Protein AF-A0A7R9EKD0-F1 (afdb_monomer_lite)

Structure (mmCIF, N/CA/C/O backbone):
data_AF-A0A7R9EKD0-F1
#
_entry.id   AF-A0A7R9EKD0-F1
#
loop_
_atom_site.group_PDB
_atom_site.id
_atom_site.type_symbol
_atom_site.label_atom_id
_atom_site.label_alt_id
_atom_site.label_comp_id
_atom_site.label_asym_id
_atom_site.label_entity_id
_atom_site.label_seq_id
_atom_site.pdbx_PDB_ins_code
_atom_site.Cartn_x
_atom_site.Cartn_y
_atom_site.Cartn_z
_atom_site.occupancy
_atom_site.B_iso_or_equiv
_atom_site.auth_seq_id
_atom_site.auth_comp_id
_atom_site.auth_asym_id
_atom_site.auth_atom_id
_atom_site.pdbx_PDB_model_num
ATOM 1 N N . MET A 1 1 ? 18.567 58.800 -63.174 1.00 46.09 1 MET A N 1
ATOM 2 C CA . MET A 1 1 ? 18.636 57.489 -62.494 1.00 46.09 1 MET A CA 1
ATOM 3 C C . MET A 1 1 ? 18.920 56.399 -63.525 1.00 46.09 1 MET A C 1
ATOM 5 O O . MET A 1 1 ? 17.982 55.745 -63.949 1.00 46.09 1 MET A O 1
ATOM 9 N N . ALA A 1 2 ? 20.169 56.257 -63.991 1.00 53.84 2 ALA A N 1
ATOM 10 C CA . ALA A 1 2 ? 20.551 55.187 -64.931 1.00 53.84 2 ALA A CA 1
ATOM 11 C C . ALA A 1 2 ? 22.084 55.104 -65.143 1.00 53.84 2 ALA A C 1
ATOM 13 O O . ALA A 1 2 ? 22.530 55.269 -66.269 1.00 53.84 2 ALA A O 1
ATOM 14 N N . GLN A 1 3 ? 22.913 54.935 -64.102 1.00 49.31 3 GLN A N 1
ATOM 15 C CA . GLN A 1 3 ? 24.382 54.800 -64.268 1.00 49.31 3 GLN A CA 1
ATOM 16 C C . GLN A 1 3 ? 25.071 54.085 -63.070 1.00 49.31 3 GLN A C 1
ATOM 18 O O . GLN A 1 3 ? 26.047 54.596 -62.536 1.00 49.31 3 GLN A O 1
ATOM 23 N N . VAL A 1 4 ? 24.573 52.932 -62.593 1.00 50.50 4 VAL A N 1
ATOM 24 C CA . VAL A 1 4 ? 25.289 52.127 -61.558 1.00 50.50 4 VAL A CA 1
ATOM 25 C C . VAL A 1 4 ? 25.420 50.629 -61.914 1.00 50.50 4 VAL A C 1
ATOM 27 O O . VAL A 1 4 ? 26.101 49.900 -61.210 1.00 50.50 4 VAL A O 1
ATOM 30 N N . ASN A 1 5 ? 24.898 50.155 -63.055 1.00 55.78 5 ASN A N 1
ATOM 31 C CA . ASN A 1 5 ? 24.913 48.713 -63.387 1.00 55.78 5 ASN A CA 1
ATOM 32 C C . ASN A 1 5 ? 26.138 48.217 -64.190 1.00 55.78 5 ASN A C 1
ATOM 34 O O . ASN A 1 5 ? 26.216 47.042 -64.517 1.00 55.78 5 ASN A O 1
ATOM 38 N N . SER A 1 6 ? 27.102 49.080 -64.534 1.00 59.22 6 SER A N 1
ATOM 39 C CA . SER A 1 6 ? 28.196 48.721 -65.464 1.00 59.22 6 SER A CA 1
ATOM 40 C C . SER A 1 6 ? 29.350 47.929 -64.826 1.00 59.22 6 SER A C 1
ATOM 42 O O . SER A 1 6 ? 30.185 47.393 -65.553 1.00 59.22 6 SER A O 1
ATOM 44 N N . GLY A 1 7 ? 29.452 47.892 -63.494 1.00 58.41 7 GLY A N 1
ATOM 45 C CA . GLY A 1 7 ? 30.549 47.214 -62.793 1.00 58.41 7 GLY A CA 1
ATOM 46 C C . GLY A 1 7 ? 30.282 45.730 -62.543 1.00 58.41 7 GLY A C 1
ATOM 47 O O . GLY A 1 7 ? 31.168 44.910 -62.751 1.00 58.41 7 GLY A O 1
ATOM 48 N N . GLU A 1 8 ? 29.063 45.373 -62.140 1.00 59.06 8 GLU A N 1
ATOM 49 C CA . GLU A 1 8 ? 28.724 44.010 -61.700 1.00 59.06 8 GLU A CA 1
ATOM 50 C C . GLU A 1 8 ? 28.629 43.013 -62.869 1.00 59.06 8 GLU A C 1
ATOM 52 O O . GLU A 1 8 ? 29.020 41.855 -62.727 1.00 59.06 8 GLU A O 1
ATOM 57 N N . GLU A 1 9 ? 28.235 43.472 -64.060 1.00 58.66 9 GLU A N 1
ATOM 58 C CA . GLU A 1 9 ? 28.164 42.637 -65.271 1.00 58.66 9 GLU A CA 1
ATOM 59 C C . GLU A 1 9 ? 29.560 42.240 -65.802 1.00 58.66 9 GLU A C 1
ATOM 61 O O . GLU A 1 9 ? 29.723 41.170 -66.385 1.00 58.66 9 GLU A O 1
ATOM 66 N N . SER A 1 10 ? 30.593 43.053 -65.543 1.00 59.28 10 SER A N 1
ATOM 67 C CA . SER A 1 10 ? 31.972 42.804 -65.997 1.00 59.28 10 SER A CA 1
ATOM 68 C C . SER A 1 10 ? 32.661 41.685 -65.206 1.00 59.28 10 SER A C 1
ATOM 70 O O . SER A 1 10 ? 33.297 40.804 -65.784 1.00 59.28 10 SER A O 1
ATOM 72 N N . TRP A 1 11 ? 32.485 41.663 -63.880 1.00 56.81 11 TRP A N 1
ATOM 73 C CA . TRP A 1 11 ? 33.051 40.613 -63.023 1.00 56.81 11 TRP A CA 1
ATOM 74 C C . TRP A 1 11 ? 32.327 39.274 -63.202 1.00 56.81 11 TRP A C 1
ATOM 76 O O . TRP A 1 11 ? 32.977 38.232 -63.208 1.00 56.81 11 TRP A O 1
ATOM 86 N N . ALA A 1 12 ? 31.008 39.292 -63.425 1.00 63.97 12 ALA A N 1
ATOM 87 C CA . ALA A 1 12 ? 30.239 38.085 -63.729 1.00 63.97 12 ALA A CA 1
ATOM 88 C C . ALA A 1 12 ? 30.661 37.451 -65.068 1.00 63.97 12 ALA A C 1
ATOM 90 O O . ALA A 1 12 ? 30.811 36.232 -65.161 1.00 63.97 12 ALA A O 1
ATOM 91 N N . MET A 1 13 ? 30.927 38.274 -66.088 1.00 65.06 13 MET A N 1
ATOM 92 C CA . MET A 1 13 ? 31.406 37.805 -67.390 1.00 65.06 13 MET A CA 1
ATOM 93 C C . MET A 1 13 ? 32.869 37.322 -67.333 1.00 65.06 13 MET A C 1
ATOM 95 O O . MET A 1 13 ? 33.215 36.350 -68.000 1.00 65.06 13 MET A O 1
ATOM 99 N N . ALA A 1 14 ? 33.716 37.935 -66.496 1.00 65.75 14 ALA A N 1
ATOM 100 C CA . ALA A 1 14 ? 35.092 37.483 -66.267 1.00 65.75 14 ALA A CA 1
ATOM 101 C C . ALA A 1 14 ? 35.162 36.133 -65.531 1.00 65.75 14 ALA A C 1
ATOM 103 O O . ALA A 1 14 ? 35.991 35.300 -65.884 1.00 65.75 14 ALA A O 1
ATOM 104 N N . ILE A 1 15 ? 34.273 35.890 -64.560 1.00 63.56 15 ILE A N 1
ATOM 105 C CA . ILE A 1 15 ? 34.184 34.598 -63.861 1.00 63.56 15 ILE A CA 1
ATOM 106 C C . ILE A 1 15 ? 33.680 33.510 -64.815 1.00 63.56 15 ILE A C 1
ATOM 108 O O . ILE A 1 15 ? 34.315 32.469 -64.911 1.00 63.56 15 ILE A O 1
ATOM 112 N N . SER A 1 16 ? 32.616 33.777 -65.583 1.00 66.25 16 SER A N 1
ATOM 113 C CA . SER A 1 16 ? 32.092 32.835 -66.586 1.00 66.25 16 SER A CA 1
ATOM 114 C C . SER A 1 16 ? 33.153 32.428 -67.607 1.00 66.25 16 SER A C 1
ATOM 116 O O . SER A 1 16 ? 33.279 31.252 -67.926 1.00 66.25 16 SER A O 1
ATOM 118 N N . LYS A 1 17 ? 33.936 33.392 -68.101 1.00 65.19 17 LYS A N 1
ATOM 119 C CA . LYS A 1 17 ? 34.972 33.128 -69.100 1.00 65.19 17 LYS A CA 1
ATOM 120 C C . LYS A 1 17 ? 36.164 32.369 -68.514 1.00 65.19 17 LYS A C 1
ATOM 122 O O . LYS A 1 17 ? 36.686 31.477 -69.164 1.00 65.19 17 LYS A O 1
ATOM 127 N N . ASN A 1 18 ? 36.552 32.675 -67.273 1.00 59.03 18 ASN A N 1
ATOM 128 C CA . ASN A 1 18 ? 37.619 31.947 -66.590 1.00 59.03 18 ASN A CA 1
ATOM 129 C C . ASN A 1 18 ? 37.207 30.499 -66.290 1.00 59.03 18 ASN A C 1
ATOM 131 O O . ASN A 1 18 ? 38.033 29.610 -66.414 1.00 59.03 18 ASN A O 1
ATOM 135 N N . THR A 1 19 ? 35.937 30.251 -65.953 1.00 65.25 19 THR A N 1
ATOM 136 C CA . THR A 1 19 ? 35.406 28.895 -65.749 1.00 65.25 19 THR A CA 1
ATOM 137 C C . THR A 1 19 ? 35.312 28.106 -67.059 1.00 65.25 19 THR A C 1
ATOM 139 O O . THR A 1 19 ? 35.673 26.936 -67.067 1.00 65.25 19 THR A O 1
ATOM 142 N N . GLU A 1 20 ? 34.924 28.733 -68.177 1.00 61.47 20 GLU A N 1
ATOM 143 C CA . GLU A 1 20 ? 34.926 28.084 -69.503 1.00 61.47 20 GLU A CA 1
ATOM 144 C C . GLU A 1 20 ? 36.347 27.808 -70.031 1.00 61.47 20 GLU A C 1
ATOM 146 O O . GLU A 1 20 ? 36.585 26.764 -70.636 1.00 61.47 20 GLU A O 1
ATOM 151 N N . ASP A 1 21 ? 37.308 28.708 -69.796 1.00 59.12 21 ASP A N 1
ATOM 152 C CA . ASP A 1 21 ? 38.713 28.516 -70.189 1.00 59.12 21 ASP A CA 1
ATOM 153 C C . ASP A 1 21 ? 39.410 27.444 -69.313 1.00 59.12 21 ASP A C 1
ATOM 155 O O . ASP A 1 21 ? 40.297 26.725 -69.785 1.00 59.12 21 ASP A O 1
ATOM 159 N N . GLU A 1 22 ? 38.981 27.288 -68.056 1.00 59.25 22 GLU A N 1
ATOM 160 C CA . GLU A 1 22 ? 39.448 26.257 -67.119 1.00 59.25 22 GLU A CA 1
ATOM 161 C C . GLU A 1 22 ? 38.807 24.887 -67.424 1.00 59.25 22 GLU A C 1
ATOM 163 O O . GLU A 1 22 ? 39.516 23.884 -67.432 1.00 59.25 22 GLU A O 1
ATOM 168 N N . GLU A 1 23 ? 37.526 24.830 -67.815 1.00 57.78 23 GLU A N 1
ATOM 169 C CA . GLU A 1 23 ? 36.884 23.610 -68.345 1.00 57.78 23 GLU A CA 1
ATOM 170 C C . GLU A 1 23 ? 37.486 23.174 -69.690 1.00 57.78 23 GLU A C 1
ATOM 172 O O . GLU A 1 23 ? 37.789 21.995 -69.878 1.00 57.78 23 GLU A O 1
ATOM 177 N N . ARG A 1 24 ? 37.761 24.119 -70.601 1.00 52.47 24 ARG A N 1
ATOM 178 C CA . ARG A 1 24 ? 38.378 23.824 -71.905 1.00 52.47 24 ARG A CA 1
ATOM 179 C C . ARG A 1 24 ? 39.831 23.348 -71.776 1.00 52.47 24 ARG A C 1
ATOM 181 O O . ARG A 1 24 ? 40.280 22.553 -72.594 1.00 52.47 24 ARG A O 1
ATOM 188 N N . SER A 1 25 ? 40.550 23.764 -70.732 1.00 52.72 25 SER A N 1
ATOM 189 C CA . SER A 1 25 ? 41.901 23.255 -70.442 1.00 52.72 25 SER A CA 1
ATOM 190 C C . SER A 1 25 ? 41.897 21.838 -69.844 1.00 52.72 25 SER A C 1
ATOM 192 O O . SER A 1 25 ? 42.882 21.120 -69.981 1.00 52.72 25 SER A O 1
ATOM 194 N N . ILE A 1 26 ? 40.800 21.410 -69.205 1.00 53.69 26 ILE A N 1
ATOM 195 C CA . ILE A 1 26 ? 40.660 20.065 -68.615 1.00 53.69 26 ILE A CA 1
ATOM 196 C C . ILE A 1 26 ? 40.256 19.026 -69.676 1.00 53.69 26 ILE A C 1
ATOM 198 O O . ILE A 1 26 ? 40.662 17.867 -69.577 1.00 53.69 26 ILE A O 1
ATOM 202 N N . GLU A 1 27 ? 39.505 19.421 -70.710 1.00 49.12 27 GLU A N 1
ATOM 203 C CA . GLU A 1 27 ? 39.112 18.513 -71.800 1.00 49.12 27 GLU A CA 1
ATOM 204 C C . GLU A 1 27 ? 40.280 18.149 -72.739 1.00 49.12 27 GLU A C 1
ATOM 206 O O . GLU A 1 27 ? 40.332 17.021 -73.232 1.00 49.12 27 GLU A O 1
ATOM 211 N N . ASP A 1 28 ? 41.255 19.045 -72.928 1.00 54.12 28 ASP A N 1
ATOM 212 C CA . ASP A 1 28 ? 42.382 18.829 -73.851 1.00 54.12 28 ASP A CA 1
ATOM 213 C C . ASP A 1 28 ? 43.569 18.039 -73.235 1.00 54.12 28 ASP A C 1
ATOM 215 O O . ASP A 1 28 ? 44.448 17.582 -73.970 1.00 54.12 28 ASP A O 1
ATOM 219 N N . GLU A 1 29 ? 43.597 17.807 -71.911 1.00 52.06 29 GLU A N 1
ATOM 220 C CA . GLU A 1 29 ? 44.680 17.085 -71.202 1.00 52.06 29 GLU A CA 1
ATOM 221 C C . GLU A 1 29 ? 44.269 15.697 -70.656 1.00 52.06 29 GLU A C 1
ATOM 223 O O . GLU A 1 29 ? 45.001 15.066 -69.893 1.00 52.06 29 GLU A O 1
ATOM 228 N N . PHE A 1 30 ? 43.130 15.145 -71.088 1.00 50.34 30 PHE A N 1
ATOM 229 C CA . PHE A 1 30 ? 42.759 13.757 -70.780 1.00 50.34 30 PHE A CA 1
ATOM 230 C C . PHE A 1 30 ? 42.894 12.841 -72.001 1.00 50.34 30 PHE A C 1
ATOM 232 O O . PHE A 1 30 ? 41.925 12.331 -72.562 1.00 50.34 30 PHE A O 1
ATOM 239 N N . VAL A 1 31 ? 44.143 12.589 -72.396 1.00 49.56 31 VAL A N 1
ATOM 240 C CA . VAL A 1 31 ? 44.487 11.473 -73.284 1.00 49.56 31 VAL A CA 1
ATOM 241 C C . VAL A 1 31 ? 44.579 10.206 -72.435 1.00 49.56 31 VAL A C 1
ATOM 243 O O . VAL A 1 31 ? 45.548 9.991 -71.707 1.00 49.56 31 VAL A O 1
ATOM 246 N N . ILE A 1 32 ? 43.555 9.358 -72.522 1.00 45.12 32 ILE A N 1
ATOM 247 C CA . ILE A 1 32 ? 43.572 8.009 -71.949 1.00 45.12 32 ILE A CA 1
ATOM 248 C C . ILE A 1 32 ? 44.689 7.217 -72.656 1.00 45.12 32 ILE A C 1
ATOM 250 O O . ILE A 1 32 ? 44.648 7.098 -73.881 1.00 45.12 32 ILE A O 1
ATOM 254 N N . PRO A 1 33 ? 45.692 6.668 -71.945 1.00 48.47 33 PRO A N 1
ATOM 255 C CA . PRO A 1 33 ? 46.667 5.780 -72.564 1.00 48.47 33 PRO A CA 1
ATOM 256 C C . PRO A 1 33 ? 45.969 4.530 -73.121 1.00 48.47 3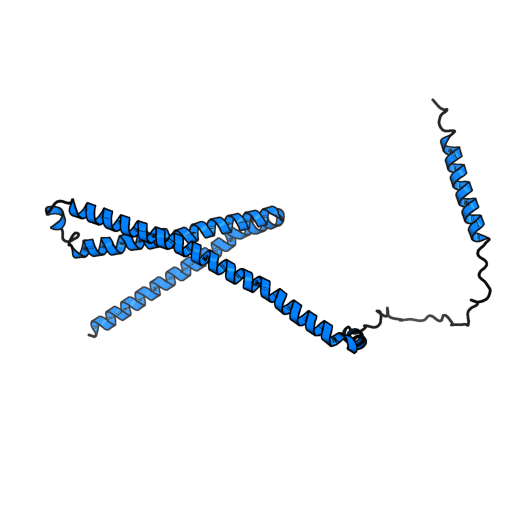3 PRO A C 1
ATOM 258 O O . PRO A 1 33 ? 45.100 3.959 -72.464 1.00 48.47 33 PRO A O 1
ATOM 261 N N . ASP A 1 34 ? 46.408 4.095 -74.305 1.00 45.62 34 ASP A N 1
ATOM 262 C CA . ASP A 1 34 ? 45.898 3.015 -75.184 1.00 45.62 34 ASP A CA 1
ATOM 263 C C . ASP A 1 34 ? 45.781 1.599 -74.552 1.00 45.62 34 ASP A C 1
ATOM 265 O O . ASP A 1 34 ? 45.663 0.588 -75.241 1.00 45.62 34 ASP A O 1
ATOM 269 N N . PHE A 1 35 ? 45.842 1.480 -73.225 1.00 50.19 35 PHE A N 1
ATOM 270 C CA . PHE A 1 35 ? 45.843 0.220 -72.481 1.00 50.19 35 PHE A CA 1
ATOM 271 C C . PHE A 1 35 ? 44.445 -0.252 -72.025 1.00 50.19 35 PHE A C 1
ATOM 273 O O . PHE A 1 35 ? 44.324 -1.330 -71.451 1.00 50.19 35 PHE A O 1
ATOM 280 N N . LEU A 1 36 ? 43.373 0.506 -72.283 1.00 47.44 36 LEU A N 1
ATOM 281 C CA . LEU A 1 36 ? 41.993 0.099 -71.959 1.00 47.44 36 LEU A CA 1
ATOM 282 C C . LEU A 1 36 ? 41.102 -0.075 -73.202 1.00 47.44 36 LEU A C 1
ATOM 284 O O . LEU A 1 36 ? 39.889 0.108 -73.126 1.00 47.44 36 LEU A O 1
ATOM 288 N N . GLN A 1 37 ? 41.687 -0.455 -74.343 1.00 42.75 37 GLN A N 1
ATOM 289 C CA . GLN A 1 37 ? 40.919 -0.883 -75.512 1.00 42.75 37 GLN A CA 1
ATOM 290 C C . GLN A 1 37 ? 40.305 -2.268 -75.239 1.00 42.75 37 GLN A C 1
ATOM 292 O O . GLN A 1 37 ? 41.009 -3.262 -75.077 1.00 42.75 37 GLN A O 1
ATOM 297 N N . GLU A 1 38 ? 38.978 -2.292 -75.161 1.00 42.72 38 GLU A N 1
ATOM 298 C CA . GLU A 1 38 ? 38.099 -3.438 -74.928 1.00 42.72 38 GLU A CA 1
ATOM 299 C C . GLU A 1 38 ? 38.509 -4.732 -75.660 1.00 42.72 38 GLU A C 1
ATOM 301 O O . GLU A 1 38 ? 38.455 -4.820 -76.890 1.00 42.72 38 GLU A O 1
ATOM 306 N N . ASP A 1 39 ? 38.761 -5.800 -74.898 1.00 40.69 39 ASP A N 1
ATOM 307 C CA . ASP A 1 3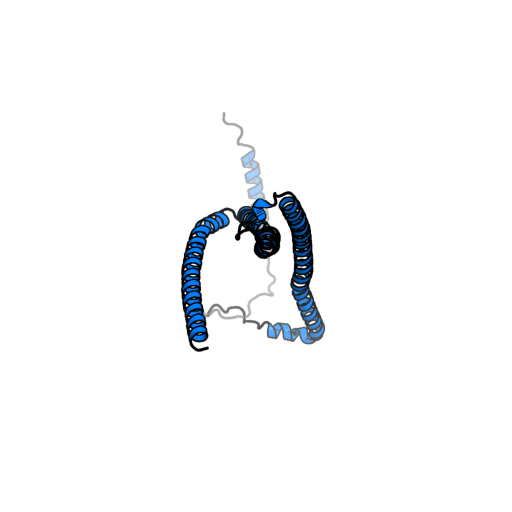9 ? 38.482 -7.150 -75.382 1.00 40.69 39 ASP A CA 1
ATOM 308 C C . ASP A 1 39 ? 36.956 -7.345 -75.377 1.00 40.69 39 ASP A C 1
ATOM 310 O O . ASP A 1 39 ? 36.298 -7.314 -74.335 1.00 40.69 39 ASP A O 1
ATOM 314 N N . LYS A 1 40 ? 36.396 -7.502 -76.581 1.00 45.94 40 LYS A N 1
ATOM 315 C CA . LYS A 1 40 ? 34.982 -7.765 -76.899 1.00 45.94 40 LYS A CA 1
ATOM 316 C C . LYS A 1 40 ? 34.238 -8.576 -75.829 1.00 45.94 40 LYS A C 1
ATOM 318 O O . LYS A 1 40 ? 34.388 -9.796 -75.756 1.00 45.94 40 LYS A O 1
ATOM 323 N N . ILE A 1 41 ? 33.269 -7.947 -75.166 1.00 37.91 41 ILE A N 1
ATOM 324 C CA . ILE A 1 41 ? 32.091 -8.649 -74.644 1.00 37.91 41 ILE A CA 1
ATOM 325 C C . ILE A 1 41 ? 30.862 -8.050 -75.325 1.00 37.91 41 ILE A C 1
ATOM 327 O O . ILE A 1 41 ? 30.486 -6.901 -75.124 1.00 37.91 41 ILE A O 1
ATOM 331 N N . VAL A 1 42 ? 30.278 -8.856 -76.207 1.00 39.22 42 VAL A N 1
ATOM 332 C CA . VAL A 1 42 ? 29.109 -8.554 -77.033 1.00 39.22 42 VAL A CA 1
ATOM 333 C C . VAL A 1 42 ? 27.915 -8.168 -76.154 1.00 39.22 42 VAL A C 1
ATOM 335 O O . VAL A 1 42 ? 27.369 -9.005 -75.437 1.00 39.22 42 VAL A O 1
ATOM 338 N N . PHE A 1 43 ? 27.462 -6.917 -76.264 1.00 36.69 43 PHE A N 1
ATOM 339 C CA . PHE A 1 43 ? 26.137 -6.503 -75.806 1.00 36.69 43 PHE A CA 1
ATOM 340 C C . PHE A 1 43 ? 25.076 -7.123 -76.724 1.00 36.69 43 PHE A C 1
ATOM 342 O O . PHE A 1 43 ? 24.835 -6.654 -77.834 1.00 36.69 43 PHE A O 1
ATOM 349 N N . SER A 1 44 ? 24.432 -8.188 -76.249 1.00 37.38 44 SER A N 1
ATOM 350 C CA . SER A 1 44 ? 23.158 -8.670 -76.784 1.00 37.38 44 SER A CA 1
ATOM 351 C C . SER A 1 44 ? 22.110 -8.541 -75.682 1.00 37.38 44 SER A C 1
ATOM 353 O O . SER A 1 44 ? 22.213 -9.179 -74.639 1.00 37.38 44 SER A O 1
ATOM 355 N N . SER A 1 45 ? 21.128 -7.663 -75.893 1.00 43.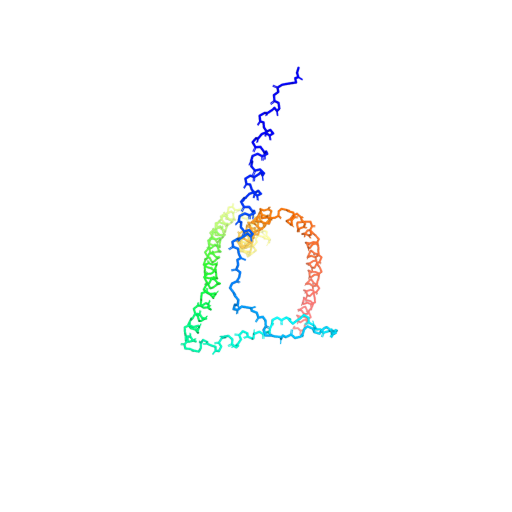62 45 SER A N 1
ATOM 356 C CA . SER A 1 45 ? 19.858 -7.721 -75.166 1.00 43.62 45 SER A CA 1
ATOM 357 C C . SER A 1 45 ? 18.955 -8.680 -75.938 1.00 43.62 45 SER A C 1
ATOM 359 O O . SER A 1 45 ? 18.789 -8.504 -77.149 1.00 43.62 45 SER A O 1
ATOM 361 N N . PRO A 1 46 ? 18.435 -9.721 -75.278 1.00 41.75 46 PRO A N 1
ATOM 362 C CA . PRO A 1 46 ? 17.001 -9.702 -75.031 1.00 41.75 46 PRO A CA 1
ATOM 363 C C . PRO A 1 46 ? 16.636 -10.223 -73.634 1.00 41.75 46 PRO A C 1
ATOM 365 O O . PRO A 1 46 ? 17.149 -11.241 -73.188 1.00 41.75 46 PRO A O 1
ATOM 368 N N . GLU A 1 47 ? 15.708 -9.501 -73.005 1.00 47.06 47 GLU A N 1
ATOM 369 C CA . GLU A 1 47 ? 14.722 -9.977 -72.025 1.00 47.06 47 GLU A CA 1
ATOM 370 C C . GLU A 1 47 ? 15.221 -10.678 -70.738 1.00 47.06 47 GLU A C 1
ATOM 372 O O . GLU A 1 47 ? 15.867 -11.717 -70.729 1.00 47.06 47 GLU A O 1
ATOM 377 N N . GLU A 1 48 ? 14.798 -10.100 -69.607 1.00 47.34 48 GLU A N 1
ATOM 378 C CA . GLU A 1 48 ? 14.697 -10.764 -68.300 1.00 47.34 48 GLU A CA 1
ATOM 379 C C . GLU A 1 48 ? 16.018 -11.125 -67.584 1.00 47.34 48 GLU A C 1
ATOM 381 O O . GLU A 1 48 ? 16.265 -12.263 -67.198 1.00 47.34 48 GLU A O 1
ATOM 386 N N . ASN A 1 49 ? 16.850 -10.126 -67.264 1.00 35.09 49 ASN A N 1
ATOM 387 C CA . ASN A 1 49 ? 17.771 -10.247 -66.125 1.00 35.09 49 ASN A CA 1
ATOM 388 C C . ASN A 1 49 ? 17.206 -9.474 -64.934 1.00 35.09 49 ASN A C 1
ATOM 390 O O . ASN A 1 49 ? 17.450 -8.283 -64.751 1.00 35.09 49 ASN A O 1
ATOM 394 N N . VAL A 1 50 ? 16.407 -10.207 -64.154 1.00 50.09 50 VAL A N 1
ATOM 395 C CA . VAL A 1 50 ? 16.024 -9.944 -62.764 1.00 50.09 50 VAL A CA 1
ATOM 396 C C . VAL A 1 50 ? 17.109 -9.130 -62.064 1.00 50.09 50 VAL A C 1
ATOM 398 O O . VAL A 1 50 ? 18.278 -9.518 -62.082 1.00 50.09 50 VAL A O 1
ATOM 401 N N . SER A 1 51 ? 16.715 -8.029 -61.424 1.00 49.91 51 SER A N 1
ATOM 402 C CA . SER A 1 51 ? 17.508 -7.322 -60.421 1.00 49.91 51 SER A CA 1
ATOM 403 C C . SER A 1 51 ? 18.135 -8.339 -59.465 1.00 49.91 51 SER A C 1
ATOM 405 O O . SER A 1 51 ? 17.474 -8.818 -58.542 1.00 49.91 51 SER A O 1
ATOM 407 N N . LYS A 1 52 ? 19.388 -8.736 -59.713 1.00 47.16 52 LYS A N 1
ATOM 408 C CA . LYS A 1 52 ? 20.121 -9.624 -58.816 1.00 47.16 52 LYS A CA 1
ATOM 409 C C . LYS A 1 52 ? 20.427 -8.798 -57.579 1.00 47.16 52 LYS A C 1
ATOM 411 O O . LYS A 1 52 ? 21.413 -8.067 -57.544 1.00 47.16 52 LYS A O 1
ATOM 416 N N . GLU A 1 53 ? 19.542 -8.891 -56.585 1.00 60.38 53 GLU A N 1
ATOM 417 C CA . GLU A 1 53 ? 19.879 -8.573 -55.200 1.00 60.38 53 GLU A CA 1
ATOM 418 C C . GLU A 1 53 ? 21.281 -9.151 -54.932 1.00 60.38 53 GLU A C 1
ATOM 420 O O . GLU A 1 53 ? 21.547 -10.281 -55.373 1.00 60.38 53 GLU A O 1
ATOM 425 N N . PRO A 1 54 ? 22.197 -8.402 -54.283 1.00 61.44 54 PRO A N 1
ATOM 426 C CA . PRO A 1 54 ? 23.539 -8.906 -54.005 1.00 61.44 54 PRO A CA 1
ATOM 427 C C . PRO A 1 54 ? 23.423 -10.305 -53.385 1.00 61.44 54 PRO A C 1
ATOM 429 O O . PRO A 1 54 ? 22.485 -10.535 -52.611 1.00 61.44 54 PRO A O 1
ATOM 432 N N . PRO A 1 55 ? 24.307 -11.259 -53.740 1.00 67.44 55 PRO A N 1
ATOM 433 C CA . PRO A 1 55 ? 24.189 -12.634 -53.272 1.00 67.44 55 PRO A CA 1
ATOM 434 C C . PRO A 1 55 ? 24.027 -12.606 -51.756 1.00 67.44 55 PRO A C 1
ATOM 436 O O . PRO A 1 55 ? 24.864 -12.026 -51.065 1.00 67.44 55 PRO A O 1
ATOM 439 N N . LYS A 1 56 ? 22.910 -13.153 -51.258 1.00 58.12 56 LYS A N 1
ATOM 440 C CA . LYS A 1 56 ? 22.539 -13.099 -49.839 1.00 58.12 56 LYS A CA 1
ATOM 441 C C . LYS A 1 56 ? 23.637 -13.792 -49.042 1.00 58.12 56 LYS A C 1
ATOM 443 O O . LYS A 1 56 ? 23.654 -15.017 -48.936 1.00 58.12 56 LYS A O 1
ATOM 448 N N . SER A 1 57 ? 24.593 -13.020 -48.536 1.00 64.44 57 SER A N 1
ATOM 449 C CA . SER A 1 57 ? 25.686 -13.547 -47.740 1.00 64.44 57 SER A CA 1
ATOM 450 C C . SER A 1 57 ? 25.112 -13.907 -46.380 1.00 64.44 57 SER A C 1
ATOM 452 O O . SER A 1 57 ? 24.579 -13.077 -45.643 1.00 64.44 57 SER A O 1
ATOM 454 N N . SER A 1 58 ? 25.145 -15.199 -46.069 1.00 80.19 58 SER A N 1
ATOM 455 C CA . SER A 1 58 ? 24.696 -15.673 -44.769 1.00 80.19 58 SER A CA 1
ATOM 456 C C . SER A 1 58 ? 25.621 -15.095 -43.696 1.00 80.19 58 SER A C 1
ATOM 458 O O . SER A 1 58 ? 26.838 -15.274 -43.774 1.00 80.19 58 SER A O 1
ATOM 460 N N . LEU A 1 59 ? 25.072 -14.436 -42.668 1.00 76.50 59 LEU A N 1
ATOM 461 C CA . LEU A 1 59 ? 25.859 -13.933 -41.527 1.00 76.50 59 LEU A CA 1
ATOM 462 C C . LEU A 1 59 ? 26.681 -15.050 -40.864 1.00 76.50 59 LEU A C 1
ATOM 464 O O . LEU A 1 59 ? 27.760 -14.811 -40.327 1.00 76.50 59 LEU A O 1
ATOM 468 N N . LEU A 1 60 ? 26.206 -16.292 -40.972 1.00 73.12 60 LEU A N 1
ATOM 469 C CA . LEU A 1 60 ? 26.890 -17.487 -40.492 1.00 73.12 60 LEU A CA 1
ATOM 470 C C . LEU A 1 60 ? 28.157 -17.784 -41.308 1.00 73.12 60 LEU A C 1
ATOM 472 O O . LEU A 1 60 ? 29.175 -18.169 -40.741 1.00 73.12 60 LEU A O 1
ATOM 476 N N . GLN A 1 61 ? 28.126 -17.538 -42.620 1.00 76.12 61 GLN A N 1
ATOM 477 C CA . GLN A 1 61 ? 29.287 -17.683 -43.499 1.00 76.12 61 GLN A CA 1
ATOM 478 C C . GLN A 1 61 ? 30.369 -16.647 -43.167 1.00 76.12 61 GLN A C 1
ATOM 480 O O . GLN A 1 61 ? 31.549 -16.987 -43.150 1.00 76.12 61 GLN A O 1
ATOM 485 N N . VAL A 1 62 ? 29.969 -15.419 -42.819 1.00 75.50 62 VAL A N 1
ATOM 486 C CA . VAL A 1 62 ? 30.882 -14.359 -42.359 1.00 75.50 62 VAL A CA 1
ATOM 487 C C . VAL A 1 62 ? 31.459 -14.687 -40.978 1.00 75.50 62 VAL A C 1
ATOM 489 O O . VAL A 1 62 ? 32.659 -14.556 -40.758 1.00 75.50 62 VAL A O 1
ATOM 492 N N . MET A 1 63 ? 30.642 -15.208 -40.061 1.00 71.06 63 MET A N 1
ATOM 493 C CA . MET A 1 63 ? 31.097 -15.630 -38.732 1.00 71.06 63 MET A CA 1
ATOM 494 C C . MET A 1 63 ? 32.073 -16.817 -38.796 1.00 71.06 63 MET A C 1
ATOM 496 O O . MET A 1 63 ? 33.000 -16.909 -37.994 1.00 71.06 63 MET A O 1
ATOM 500 N N . HIS A 1 64 ? 31.918 -17.703 -39.784 1.00 78.12 64 HIS A N 1
ATOM 501 C CA . HIS A 1 64 ? 32.823 -18.831 -40.010 1.00 78.12 64 HIS A CA 1
ATOM 502 C C . HIS A 1 64 ? 34.203 -18.415 -40.555 1.00 78.12 64 HIS A C 1
ATOM 504 O O . HIS A 1 64 ? 35.116 -19.239 -40.553 1.00 78.12 64 HIS A O 1
ATOM 510 N N . LEU A 1 65 ? 34.383 -17.163 -40.994 1.00 79.81 65 LEU A N 1
ATOM 511 C CA . LEU A 1 65 ? 35.698 -16.600 -41.332 1.00 79.81 65 LEU A CA 1
ATOM 512 C C . LEU A 1 65 ? 36.478 -16.162 -40.081 1.00 79.81 65 LEU A C 1
ATOM 514 O O . LEU A 1 65 ? 37.697 -16.050 -40.148 1.00 79.81 65 LEU A O 1
ATOM 518 N N . ASN A 1 66 ? 35.807 -15.998 -38.931 1.00 81.12 66 ASN A N 1
ATOM 519 C CA . ASN A 1 66 ? 36.411 -15.543 -37.675 1.00 81.12 66 ASN A CA 1
ATOM 520 C C . ASN A 1 66 ? 36.566 -16.656 -36.612 1.00 81.12 66 ASN A C 1
ATOM 522 O O . ASN A 1 66 ? 36.407 -16.447 -35.409 1.00 81.12 66 ASN A O 1
ATOM 526 N N . LYS A 1 67 ? 36.873 -17.884 -37.052 1.00 80.88 67 LYS A N 1
ATOM 527 C CA . LYS A 1 67 ? 37.097 -19.039 -36.158 1.00 80.88 67 LYS A CA 1
ATOM 528 C C . LYS A 1 67 ? 38.132 -18.813 -35.045 1.00 80.88 67 LYS A C 1
ATOM 530 O O . LYS A 1 67 ? 37.867 -19.297 -33.945 1.00 80.88 67 LYS A O 1
ATOM 535 N N . PRO A 1 68 ? 39.289 -18.150 -35.272 1.00 84.56 68 PRO A N 1
ATOM 536 C CA . PRO A 1 68 ? 40.289 -18.015 -34.214 1.00 84.56 68 PRO A CA 1
ATOM 537 C C . PRO A 1 68 ? 39.852 -17.075 -33.078 1.00 84.56 68 PRO A C 1
ATOM 539 O O . PRO A 1 68 ? 40.361 -17.210 -31.969 1.00 84.56 68 PRO A O 1
ATOM 542 N N . GLU A 1 69 ? 38.884 -16.178 -33.301 1.00 89.19 69 GLU A N 1
ATOM 543 C CA . GLU A 1 69 ? 38.429 -15.211 -32.288 1.00 89.19 69 GLU A CA 1
ATOM 544 C C . GLU A 1 69 ? 37.127 -15.619 -31.577 1.00 89.19 69 GLU A C 1
ATOM 546 O O . GLU A 1 69 ? 36.660 -14.932 -30.666 1.00 89.19 69 GLU A O 1
ATOM 551 N N . TRP A 1 70 ? 36.554 -16.774 -31.929 1.00 86.06 70 TRP A N 1
ATOM 552 C CA . TRP A 1 70 ? 35.348 -17.315 -31.300 1.00 86.06 70 TRP A CA 1
ATOM 553 C C . TRP A 1 70 ? 35.377 -17.384 -29.756 1.00 86.06 70 TRP A C 1
ATOM 555 O O . TRP A 1 70 ? 34.339 -17.093 -29.151 1.00 86.06 70 TRP A O 1
ATOM 565 N N . PRO A 1 71 ? 36.508 -17.673 -29.067 1.00 90.31 71 PRO A N 1
ATOM 566 C CA . PRO A 1 71 ? 36.536 -17.604 -27.603 1.00 90.31 71 PRO A CA 1
ATOM 567 C C . PRO A 1 71 ? 36.303 -16.188 -27.055 1.00 90.31 71 PRO A C 1
ATOM 569 O O . PRO A 1 71 ? 35.629 -16.040 -26.037 1.00 90.31 71 PRO A O 1
ATOM 572 N N . TYR A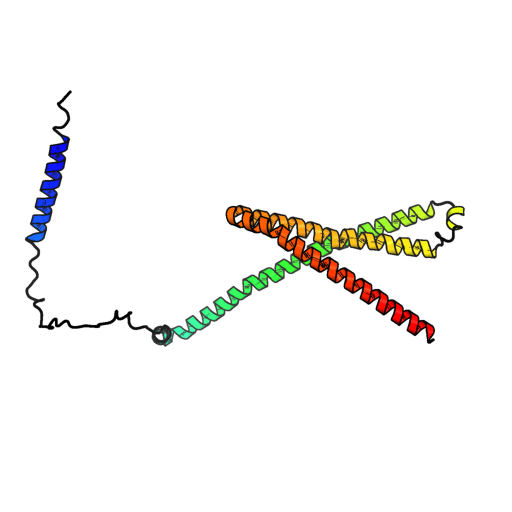 1 72 ? 36.790 -15.141 -27.727 1.00 92.56 72 TYR A N 1
ATOM 573 C CA . TYR A 1 72 ? 36.563 -13.756 -27.300 1.00 92.56 72 TYR A CA 1
ATOM 574 C C . TYR A 1 72 ? 35.098 -13.348 -27.473 1.00 92.56 72 TYR A C 1
ATOM 576 O O . TYR A 1 72 ? 34.527 -12.717 -26.583 1.00 92.56 72 TYR A O 1
ATOM 584 N N . ILE A 1 73 ? 34.465 -13.770 -28.573 1.00 91.06 73 ILE A N 1
ATOM 585 C CA . ILE A 1 73 ? 33.028 -13.558 -28.809 1.00 91.06 73 ILE A CA 1
ATOM 586 C C . ILE A 1 73 ? 32.208 -14.253 -27.719 1.00 91.06 73 ILE A C 1
ATOM 588 O O . ILE A 1 73 ? 31.298 -13.653 -27.152 1.00 91.06 73 ILE A O 1
ATOM 592 N N . PHE A 1 74 ? 32.568 -15.487 -27.364 1.00 92.88 74 PHE A N 1
ATOM 593 C CA . PHE A 1 74 ? 31.894 -16.220 -26.297 1.00 92.88 74 PHE A CA 1
ATOM 594 C C . PHE A 1 74 ? 32.006 -15.504 -24.942 1.00 92.88 74 PHE A C 1
ATOM 596 O O . PHE A 1 74 ? 31.004 -15.330 -24.248 1.00 92.88 74 PHE A O 1
ATOM 603 N N . ILE A 1 75 ? 33.199 -15.012 -24.592 1.00 95.00 75 ILE A N 1
ATOM 604 C CA . ILE A 1 75 ? 33.429 -14.225 -23.370 1.00 95.00 75 ILE A CA 1
ATOM 605 C C . ILE A 1 75 ? 32.586 -12.938 -23.374 1.00 95.00 75 ILE A C 1
ATOM 607 O O . ILE A 1 75 ? 31.967 -12.605 -22.361 1.00 95.00 75 ILE A O 1
ATOM 611 N N . ALA A 1 76 ? 32.506 -12.234 -24.507 1.00 93.69 76 ALA A N 1
ATOM 612 C CA . ALA A 1 76 ? 31.696 -11.025 -24.645 1.00 93.69 76 ALA A CA 1
ATOM 613 C C . ALA A 1 76 ? 30.191 -11.309 -24.498 1.00 93.69 76 ALA A C 1
ATOM 615 O O . ALA A 1 76 ? 29.490 -10.558 -23.819 1.00 93.69 76 ALA A O 1
ATOM 616 N N . CYS A 1 77 ? 29.698 -12.416 -25.062 1.00 94.75 77 CYS A N 1
ATOM 617 C CA . CYS A 1 77 ? 28.312 -12.851 -24.891 1.00 94.75 77 CYS A CA 1
ATOM 618 C C . CYS A 1 77 ? 27.988 -13.146 -23.420 1.00 94.75 77 CYS A C 1
ATOM 620 O O . CYS A 1 77 ? 26.968 -12.677 -22.917 1.00 94.75 77 CYS A O 1
ATOM 622 N N . VAL A 1 78 ? 28.868 -13.855 -22.704 1.00 96.06 78 VAL A N 1
ATOM 623 C CA . VAL A 1 78 ? 28.695 -14.117 -21.265 1.00 96.06 78 VAL A CA 1
ATOM 624 C C . VAL A 1 78 ? 28.675 -12.808 -20.469 1.00 96.06 78 VAL A C 1
ATOM 626 O O . VAL A 1 78 ? 27.785 -12.604 -19.645 1.00 96.06 78 VAL A O 1
ATOM 629 N N . CYS A 1 79 ? 29.598 -11.885 -20.748 1.00 93.19 79 CYS A N 1
ATOM 630 C CA . CYS A 1 79 ? 29.653 -10.577 -20.090 1.00 93.19 79 CYS A CA 1
ATOM 631 C C . CYS A 1 79 ? 28.385 -9.738 -20.344 1.00 93.19 79 CYS A C 1
ATOM 633 O O . CYS A 1 79 ? 27.819 -9.160 -19.415 1.00 93.19 79 CYS A O 1
ATOM 635 N N . SER A 1 80 ? 27.890 -9.724 -21.585 1.00 96.50 80 SER A N 1
ATOM 636 C CA . SER A 1 80 ? 26.666 -9.012 -21.966 1.00 96.50 80 SER A CA 1
ATOM 637 C C . SER A 1 80 ? 25.434 -9.554 -21.238 1.00 96.50 80 SER A C 1
ATOM 639 O O . SER A 1 80 ? 24.632 -8.769 -20.731 1.00 96.50 80 SER A O 1
ATOM 641 N N . ILE A 1 81 ? 25.320 -10.880 -21.096 1.00 96.56 81 ILE A N 1
ATOM 642 C CA . ILE A 1 81 ? 24.239 -11.517 -20.329 1.00 96.56 81 ILE A CA 1
ATOM 643 C C . ILE A 1 81 ? 24.300 -11.096 -18.856 1.00 96.56 81 ILE A C 1
ATOM 645 O O . ILE A 1 81 ? 23.281 -10.708 -18.285 1.00 96.56 81 ILE A O 1
ATOM 649 N N . VAL A 1 82 ? 25.490 -11.125 -18.246 1.00 96.06 82 VAL A N 1
ATOM 650 C CA . VAL A 1 82 ? 25.678 -10.722 -16.843 1.00 96.06 82 VAL A CA 1
ATOM 651 C C . VAL A 1 82 ? 25.295 -9.256 -16.636 1.00 96.06 82 VAL A C 1
ATOM 653 O O . VAL A 1 82 ? 24.554 -8.942 -15.706 1.00 96.06 82 VAL A O 1
ATOM 656 N N . MET A 1 83 ? 25.734 -8.356 -17.518 1.00 94.94 83 MET A N 1
ATOM 657 C CA . MET A 1 83 ? 25.414 -6.930 -17.422 1.00 94.94 83 MET A CA 1
ATOM 658 C C . MET A 1 83 ? 23.923 -6.647 -17.674 1.00 94.94 83 MET A C 1
ATOM 660 O O . MET A 1 83 ? 23.325 -5.833 -16.969 1.00 94.94 83 MET A O 1
ATOM 664 N N . GLY A 1 84 ? 23.302 -7.351 -18.625 1.00 95.19 84 GLY A N 1
ATOM 665 C CA . GLY A 1 84 ? 21.867 -7.252 -18.898 1.00 95.19 84 GLY A CA 1
ATOM 666 C C . GLY A 1 84 ? 21.007 -7.724 -17.724 1.00 95.19 84 GLY A C 1
ATOM 667 O O . GLY A 1 84 ? 19.986 -7.109 -17.423 1.00 95.19 84 GLY A O 1
ATOM 668 N N . ALA A 1 85 ? 21.445 -8.765 -17.010 1.00 95.00 85 ALA A N 1
ATOM 669 C CA . ALA A 1 85 ? 20.780 -9.254 -15.804 1.00 95.00 85 ALA A CA 1
ATOM 670 C C . ALA A 1 85 ? 21.039 -8.372 -14.569 1.00 95.00 85 ALA A C 1
ATOM 672 O O . ALA A 1 85 ? 20.192 -8.296 -13.677 1.00 95.00 85 ALA A O 1
ATOM 673 N N . ALA A 1 86 ? 22.179 -7.677 -14.512 1.00 95.06 86 ALA A N 1
ATOM 674 C CA . ALA A 1 86 ? 22.556 -6.861 -13.362 1.00 95.06 86 ALA A CA 1
ATOM 675 C C . ALA A 1 86 ? 21.564 -5.717 -13.092 1.00 95.06 86 ALA A C 1
ATOM 677 O O . ALA A 1 86 ? 21.219 -5.479 -11.936 1.00 95.06 86 ALA A O 1
ATOM 678 N N . MET A 1 87 ? 21.065 -5.040 -14.133 1.00 93.44 87 MET A N 1
ATOM 679 C CA . MET A 1 87 ? 20.147 -3.901 -13.979 1.00 93.44 87 MET A CA 1
ATOM 680 C C . MET A 1 87 ? 18.800 -4.290 -13.336 1.00 93.44 87 MET A C 1
ATOM 682 O O . MET A 1 87 ? 18.432 -3.679 -12.329 1.00 93.44 87 MET A O 1
ATOM 686 N N . PRO A 1 88 ? 18.082 -5.326 -13.818 1.00 95.62 88 PRO A N 1
ATOM 687 C CA . PRO A 1 88 ? 16.886 -5.829 -13.144 1.00 95.62 88 PRO A CA 1
ATOM 688 C C . PRO A 1 88 ? 17.150 -6.297 -11.712 1.00 95.62 88 PRO A C 1
ATOM 690 O O . PRO A 1 88 ? 16.388 -5.955 -10.810 1.00 95.62 88 PRO A O 1
ATOM 693 N N . VAL A 1 89 ? 18.236 -7.045 -11.477 1.00 95.44 89 VAL A N 1
ATOM 694 C CA . VAL A 1 89 ? 18.576 -7.545 -10.133 1.00 95.44 89 VAL A CA 1
ATOM 695 C C . VAL A 1 89 ? 18.789 -6.380 -9.167 1.00 95.44 89 VAL A C 1
ATOM 697 O O . VAL A 1 89 ? 18.224 -6.370 -8.074 1.00 95.44 89 VAL A O 1
ATOM 700 N N . LEU A 1 90 ? 19.539 -5.362 -9.586 1.00 94.06 90 LEU A N 1
ATOM 701 C CA . LEU A 1 90 ? 19.801 -4.173 -8.784 1.00 94.06 90 LEU A CA 1
ATOM 702 C C . LEU A 1 90 ? 18.513 -3.395 -8.473 1.00 94.06 90 LEU A C 1
ATOM 704 O O . LEU A 1 90 ? 18.301 -2.983 -7.331 1.00 94.06 90 LEU A O 1
ATOM 708 N N . ALA A 1 91 ? 17.629 -3.242 -9.463 1.00 95.00 91 ALA A N 1
ATOM 709 C CA . ALA A 1 91 ? 16.339 -2.580 -9.294 1.00 95.00 91 ALA A CA 1
ATOM 710 C C . ALA A 1 91 ? 15.439 -3.309 -8.284 1.00 95.00 91 ALA A C 1
ATOM 712 O O . ALA A 1 91 ? 14.819 -2.664 -7.440 1.00 95.00 91 ALA A O 1
ATOM 713 N N . LEU A 1 92 ? 15.400 -4.645 -8.320 1.00 95.56 92 LEU A N 1
ATOM 714 C CA . LEU A 1 92 ? 14.619 -5.443 -7.370 1.00 95.56 92 LEU A CA 1
ATOM 715 C C . LEU A 1 92 ? 15.172 -5.341 -5.945 1.00 95.56 92 LEU A C 1
ATOM 717 O O . LEU A 1 92 ? 14.390 -5.208 -5.000 1.00 95.56 92 LEU A O 1
ATOM 721 N N . LEU A 1 93 ? 16.498 -5.365 -5.781 1.00 95.56 93 LEU A N 1
ATOM 722 C CA . LEU A 1 93 ? 17.138 -5.233 -4.471 1.00 95.56 93 LEU A CA 1
ATOM 723 C C . LEU A 1 93 ? 16.846 -3.867 -3.847 1.00 95.56 93 LEU A C 1
ATOM 725 O O . LEU A 1 93 ? 16.292 -3.798 -2.749 1.00 95.56 93 LEU A O 1
ATOM 729 N N . PHE A 1 94 ? 17.154 -2.775 -4.552 1.00 94.62 94 PHE A N 1
ATOM 730 C CA . PHE A 1 94 ? 16.891 -1.433 -4.032 1.00 94.62 94 PHE A CA 1
ATOM 731 C C . PHE A 1 94 ? 15.397 -1.151 -3.876 1.00 94.62 94 PHE A C 1
ATOM 733 O O . PHE A 1 94 ? 14.994 -0.589 -2.859 1.00 94.62 94 PHE A O 1
ATOM 740 N N . GLY A 1 95 ? 14.569 -1.587 -4.829 1.00 94.06 95 GLY A N 1
ATOM 741 C CA . GLY A 1 95 ? 13.117 -1.446 -4.752 1.00 94.06 95 GLY A CA 1
ATOM 742 C C . GLY A 1 95 ? 12.546 -2.110 -3.500 1.00 94.06 95 GLY A C 1
ATOM 743 O O . GLY A 1 95 ? 11.799 -1.478 -2.754 1.00 94.06 95 GLY A O 1
ATOM 744 N N . SER A 1 96 ? 12.972 -3.342 -3.207 1.00 93.75 96 SER A N 1
ATOM 745 C CA . SER A 1 96 ? 12.523 -4.085 -2.023 1.00 93.75 96 SER A CA 1
ATOM 746 C C . SER A 1 96 ? 12.997 -3.439 -0.720 1.00 93.75 96 SER A C 1
ATOM 748 O O . SER A 1 96 ? 12.221 -3.324 0.227 1.00 93.75 96 SER A O 1
ATOM 750 N N . LEU A 1 97 ? 14.247 -2.965 -0.665 1.00 95.50 97 LEU A N 1
ATOM 751 C CA . LEU A 1 97 ? 14.784 -2.275 0.514 1.00 95.50 97 LEU A CA 1
ATOM 752 C C . LEU A 1 97 ? 14.006 -0.988 0.825 1.00 95.50 97 LEU A C 1
ATOM 754 O O . LEU A 1 97 ? 13.600 -0.751 1.968 1.00 95.50 97 LEU A O 1
ATOM 758 N N . ILE A 1 98 ? 13.751 -0.170 -0.197 1.00 93.38 98 ILE A N 1
ATOM 759 C CA . ILE A 1 98 ? 12.987 1.075 -0.055 1.00 93.38 98 ILE A CA 1
ATOM 760 C C . ILE A 1 98 ? 11.540 0.766 0.348 1.00 93.38 98 ILE A C 1
ATOM 762 O O . ILE A 1 98 ? 11.008 1.390 1.264 1.00 93.38 98 ILE A O 1
ATOM 766 N N . GLN A 1 99 ? 10.908 -0.232 -0.271 1.00 91.81 99 GLN A N 1
ATOM 767 C CA . GLN A 1 99 ? 9.535 -0.604 0.058 1.00 91.81 99 GLN A CA 1
ATOM 768 C C . GLN A 1 99 ? 9.399 -1.098 1.504 1.00 91.81 99 GLN A C 1
ATOM 770 O O . GLN A 1 99 ? 8.507 -0.646 2.223 1.00 91.81 99 GLN A O 1
ATOM 775 N N . VAL A 1 100 ? 10.289 -1.988 1.954 1.00 93.00 100 VAL A N 1
ATOM 776 C CA . VAL A 1 100 ? 10.264 -2.516 3.327 1.00 93.00 100 VAL A CA 1
ATOM 777 C C . VAL A 1 100 ? 10.491 -1.400 4.340 1.00 93.00 100 VAL A C 1
ATOM 779 O O . VAL A 1 100 ? 9.742 -1.309 5.311 1.00 93.00 100 VAL A O 1
ATOM 782 N N . SER A 1 101 ? 11.471 -0.521 4.111 1.00 93.00 101 SER A N 1
ATOM 783 C CA . SER A 1 101 ? 11.733 0.608 5.015 1.00 93.00 101 SER A CA 1
ATOM 784 C C . SER A 1 101 ? 10.534 1.557 5.130 1.00 93.00 101 SER A C 1
ATOM 786 O O . SER A 1 101 ? 10.142 1.910 6.243 1.00 93.00 101 SER A O 1
ATOM 788 N N . LEU A 1 102 ? 9.883 1.893 4.012 1.00 91.69 102 LEU A N 1
ATOM 789 C CA . LEU A 1 102 ? 8.703 2.758 3.998 1.00 91.69 102 LEU A CA 1
ATOM 790 C C . LEU A 1 102 ? 7.523 2.127 4.748 1.00 91.69 102 LEU A C 1
ATOM 792 O O . LEU A 1 102 ? 6.909 2.768 5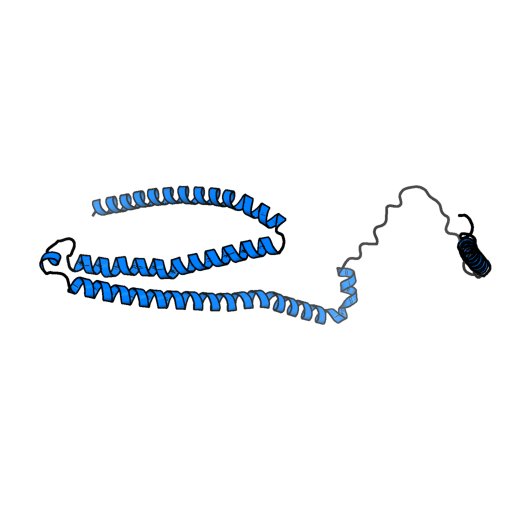.606 1.00 91.69 102 LEU A O 1
ATOM 796 N N . VAL A 1 103 ? 7.224 0.856 4.465 1.00 90.69 103 VAL A N 1
ATOM 797 C CA . VAL A 1 103 ? 6.143 0.126 5.144 1.00 90.69 103 VAL A CA 1
ATOM 798 C C . VAL A 1 103 ? 6.441 -0.015 6.636 1.00 90.69 103 VAL A C 1
ATOM 800 O O . VAL A 1 103 ? 5.537 0.165 7.454 1.00 90.69 103 VAL A O 1
ATOM 803 N N . TYR A 1 104 ? 7.696 -0.268 7.009 1.00 92.56 104 TYR A N 1
ATOM 804 C CA . TYR A 1 104 ? 8.116 -0.374 8.402 1.00 92.56 104 TYR A CA 1
ATOM 805 C C . TYR A 1 104 ? 7.865 0.927 9.179 1.00 92.56 104 TYR A C 1
ATOM 807 O O . TYR A 1 104 ? 7.234 0.896 10.237 1.00 92.56 104 TYR A O 1
ATOM 815 N N . THR A 1 105 ? 8.276 2.086 8.652 1.00 91.88 105 THR A N 1
ATOM 816 C CA . THR A 1 105 ? 8.100 3.376 9.344 1.00 91.88 105 THR A CA 1
ATOM 817 C C . THR A 1 105 ? 6.627 3.752 9.523 1.00 91.88 105 THR A C 1
ATOM 819 O O . THR A 1 105 ? 6.234 4.216 10.600 1.00 91.88 105 THR A O 1
ATOM 822 N N . ILE A 1 106 ? 5.794 3.526 8.502 1.00 91.75 106 ILE A N 1
ATOM 823 C CA . ILE A 1 106 ? 4.352 3.793 8.582 1.00 91.75 106 ILE A CA 1
ATOM 824 C C . ILE A 1 106 ? 3.674 2.840 9.572 1.00 91.75 106 ILE A C 1
ATOM 826 O O . ILE A 1 106 ? 2.873 3.283 10.397 1.00 91.75 106 ILE A O 1
ATOM 830 N N . THR A 1 107 ? 4.035 1.555 9.553 1.00 91.69 107 THR A N 1
ATOM 831 C CA . THR A 1 107 ? 3.467 0.548 10.464 1.00 91.69 107 THR A CA 1
ATOM 832 C C . THR A 1 107 ? 3.822 0.857 11.916 1.00 91.69 107 THR A C 1
ATOM 834 O O . THR A 1 107 ? 2.928 0.936 12.757 1.00 91.69 107 THR A O 1
ATOM 837 N N . LEU A 1 108 ? 5.093 1.160 12.200 1.00 92.94 108 LEU A N 1
ATOM 838 C CA . LEU A 1 108 ? 5.551 1.536 13.540 1.00 92.94 108 LEU A CA 1
ATOM 839 C C . LEU A 1 108 ? 4.840 2.796 14.060 1.00 92.94 108 LEU A C 1
ATOM 841 O O . LEU A 1 108 ? 4.483 2.895 15.237 1.00 92.94 108 LEU A O 1
ATOM 845 N N . THR A 1 109 ? 4.628 3.781 13.186 1.00 91.94 109 THR A N 1
ATOM 846 C CA . THR A 1 109 ? 3.910 5.013 13.540 1.00 91.94 109 THR A CA 1
ATOM 847 C C . THR A 1 109 ? 2.431 4.731 13.815 1.00 91.94 109 THR A C 1
ATOM 849 O O . THR A 1 109 ? 1.886 5.232 14.802 1.00 91.94 109 THR A O 1
ATOM 852 N N . GLY A 1 110 ? 1.799 3.873 13.010 1.00 91.44 110 GLY A N 1
ATOM 853 C CA . GLY A 1 110 ? 0.433 3.399 13.227 1.00 91.44 110 GLY A CA 1
ATOM 854 C C . GLY A 1 110 ? 0.269 2.656 14.554 1.00 91.44 110 GLY A C 1
ATOM 855 O O . GLY A 1 110 ? -0.674 2.924 15.296 1.00 91.44 110 GLY A O 1
ATOM 856 N N . GLU A 1 111 ? 1.211 1.788 14.918 1.00 91.00 111 GLU A N 1
ATOM 857 C CA . GLU A 1 111 ? 1.215 1.082 16.207 1.00 91.00 111 GLU A CA 1
ATOM 858 C C . GLU A 1 111 ? 1.334 2.046 17.393 1.00 91.00 111 GLU A C 1
ATOM 860 O O . GLU A 1 111 ? 0.558 1.965 18.348 1.00 91.00 111 GLU A O 1
ATOM 865 N N . LYS A 1 112 ? 2.250 3.021 17.322 1.00 92.56 112 LYS A N 1
ATOM 866 C CA . LYS A 1 112 ? 2.388 4.056 18.361 1.00 92.56 112 LYS A CA 1
ATOM 867 C C . LYS A 1 112 ? 1.108 4.878 18.522 1.00 92.56 112 LYS A C 1
ATOM 869 O O . LYS A 1 112 ? 0.690 5.140 19.653 1.00 92.56 112 LYS A O 1
ATOM 874 N N . LEU A 1 113 ? 0.471 5.266 17.415 1.00 91.62 113 LEU A N 1
ATOM 875 C CA . LEU A 1 113 ? -0.811 5.973 17.436 1.00 91.62 113 LEU A CA 1
ATOM 876 C C . LEU A 1 113 ? -1.910 5.115 18.075 1.00 91.62 113 LEU A C 1
ATOM 878 O O . LEU A 1 113 ? -2.642 5.595 18.937 1.00 91.62 113 LEU A O 1
ATOM 882 N N . THR A 1 114 ? -1.973 3.835 17.719 1.00 92.25 114 THR A N 1
ATOM 883 C CA . THR A 1 114 ? -2.927 2.855 18.263 1.00 92.25 114 THR A CA 1
ATOM 884 C C . THR A 1 114 ? -2.770 2.715 19.773 1.00 92.25 114 THR A C 1
ATOM 886 O O . THR A 1 114 ? -3.751 2.788 20.512 1.00 92.25 114 THR A O 1
ATOM 889 N N . LEU A 1 115 ? -1.535 2.603 20.270 1.00 93.44 115 LEU A N 1
ATOM 890 C CA . LEU A 1 115 ? -1.254 2.571 21.708 1.00 93.44 115 LEU A CA 1
ATOM 891 C C . LEU A 1 115 ? -1.694 3.861 22.407 1.00 93.44 115 LEU A C 1
ATOM 893 O O . LEU A 1 115 ? -2.251 3.810 23.505 1.00 93.44 115 LEU A O 1
ATOM 897 N N . ARG A 1 116 ? -1.477 5.020 21.777 1.00 95.00 116 ARG A N 1
ATOM 898 C CA . ARG A 1 116 ? -1.931 6.308 22.310 1.00 95.00 116 ARG A CA 1
ATOM 899 C C . ARG A 1 116 ? -3.457 6.380 22.373 1.00 95.00 116 ARG A C 1
ATOM 901 O O . ARG A 1 116 ? -3.985 6.782 23.405 1.00 95.00 116 ARG A O 1
ATOM 908 N N . LEU A 1 117 ? -4.154 5.947 21.322 1.00 94.50 117 LEU A N 1
ATOM 909 C CA . LEU A 1 117 ? -5.616 5.867 21.290 1.00 94.50 117 LEU A CA 1
ATOM 910 C C . LEU A 1 117 ? -6.142 4.935 22.382 1.00 94.50 117 LEU A C 1
ATOM 912 O O . LEU A 1 117 ? -6.993 5.356 23.158 1.00 94.50 117 LEU A O 1
ATOM 916 N N . ARG A 1 118 ? -5.579 3.727 22.526 1.00 94.62 118 ARG A N 1
ATOM 917 C CA . ARG A 1 118 ? -5.977 2.789 23.590 1.00 94.62 118 ARG A CA 1
ATOM 918 C C . ARG A 1 118 ? -5.817 3.401 24.980 1.00 94.62 118 ARG A C 1
ATOM 920 O O . ARG A 1 118 ? -6.719 3.281 25.800 1.00 94.62 118 ARG A O 1
ATOM 927 N N . ARG A 1 119 ? -4.710 4.108 25.240 1.00 95.69 119 ARG A N 1
ATOM 928 C CA . ARG A 1 119 ? -4.502 4.809 26.519 1.00 95.69 119 ARG A CA 1
ATOM 929 C C . ARG A 1 119 ? -5.523 5.922 26.744 1.00 95.69 119 ARG A C 1
ATOM 931 O O . ARG A 1 119 ? -6.054 6.023 27.843 1.00 95.69 119 ARG A O 1
ATOM 938 N N . MET A 1 120 ? -5.804 6.741 25.729 1.00 94.94 120 MET A N 1
ATOM 939 C CA . MET A 1 120 ? -6.769 7.841 25.843 1.00 94.94 120 MET A CA 1
ATOM 940 C C . MET A 1 120 ? -8.200 7.331 26.035 1.00 94.94 120 MET A C 1
ATOM 942 O O . MET A 1 120 ? -8.893 7.829 26.914 1.00 94.94 120 MET A O 1
ATOM 946 N N . LEU A 1 121 ? -8.622 6.315 25.275 1.00 93.94 121 LEU A N 1
ATOM 947 C CA . LEU A 1 121 ? -9.937 5.691 25.437 1.00 93.94 121 LEU A CA 1
ATOM 948 C C . LEU A 1 121 ? -10.080 5.016 26.802 1.00 93.94 121 LEU A C 1
ATOM 950 O O . LEU A 1 121 ? -11.104 5.187 27.452 1.00 93.94 121 LEU A O 1
ATOM 954 N N . PHE A 1 122 ? -9.059 4.290 27.266 1.00 95.06 122 PHE A N 1
ATOM 955 C CA . PHE A 1 122 ? -9.086 3.675 28.593 1.00 95.06 122 PHE A CA 1
ATOM 956 C C . PHE A 1 122 ? -9.165 4.729 29.704 1.00 95.06 122 PHE A C 1
ATOM 958 O O . PHE A 1 122 ? -10.004 4.626 30.593 1.00 95.06 122 PHE A O 1
ATOM 965 N N . ALA A 1 123 ? -8.359 5.791 29.622 1.00 96.44 123 ALA A N 1
ATOM 966 C CA . ALA A 1 123 ? -8.417 6.895 30.577 1.00 96.44 123 ALA A CA 1
ATOM 967 C C . ALA A 1 123 ? -9.773 7.624 30.557 1.00 96.44 123 ALA A C 1
ATOM 969 O O . ALA A 1 123 ? -10.266 8.012 31.613 1.00 96.44 123 ALA A O 1
ATOM 970 N N . ALA A 1 124 ? -10.379 7.804 29.379 1.00 94.25 124 ALA A N 1
ATOM 971 C CA . ALA A 1 124 ? -11.711 8.388 29.245 1.00 94.25 124 ALA A CA 1
ATOM 972 C C . ALA A 1 124 ? -12.793 7.486 29.859 1.00 94.25 124 ALA A C 1
ATOM 974 O O . ALA A 1 124 ? -13.652 7.988 30.574 1.00 94.25 124 ALA A O 1
ATOM 975 N N . MET A 1 125 ? -12.708 6.166 29.661 1.00 92.94 125 MET A N 1
ATOM 976 C CA . MET A 1 125 ? -13.627 5.208 30.285 1.00 92.94 125 MET A CA 1
ATOM 977 C C . MET A 1 125 ? -13.549 5.242 31.814 1.00 92.94 125 MET A C 1
ATOM 979 O O . MET A 1 125 ? -14.583 5.268 32.467 1.00 92.94 125 MET A O 1
ATOM 983 N N . LEU A 1 126 ? -12.349 5.310 32.402 1.00 93.06 126 LEU A N 1
ATOM 984 C CA . LEU A 1 126 ? -12.198 5.369 33.865 1.00 93.06 126 LEU A CA 1
ATOM 985 C C . LEU A 1 126 ? -12.734 6.663 34.503 1.00 93.06 126 LEU A C 1
ATOM 987 O O . LEU A 1 126 ? -12.910 6.708 35.716 1.00 93.06 126 LEU A O 1
ATOM 991 N N . ARG A 1 127 ? -12.957 7.724 33.719 1.00 95.62 127 ARG A N 1
ATOM 992 C CA . ARG A 1 127 ? -13.519 8.997 34.204 1.00 95.62 127 ARG A CA 1
ATOM 993 C C . ARG A 1 127 ? -15.047 9.016 34.224 1.00 95.62 127 ARG A C 1
ATOM 995 O O . ARG A 1 127 ? -15.622 10.008 34.660 1.00 95.62 127 ARG A O 1
ATOM 1002 N N . GLN A 1 128 ? -15.683 7.960 33.731 1.00 95.38 128 GLN A N 1
ATOM 1003 C CA . GLN A 1 128 ? -17.127 7.876 33.610 1.00 95.38 128 GLN A CA 1
ATOM 1004 C C . GLN A 1 128 ? -17.787 7.482 34.943 1.00 95.38 128 GLN A C 1
ATOM 1006 O O . GLN A 1 128 ? -17.197 6.773 35.757 1.00 95.38 128 GLN A O 1
ATOM 1011 N N . GLU A 1 129 ? -19.012 7.956 35.176 1.00 94.88 129 GLU A N 1
ATOM 1012 C CA . GLU A 1 129 ? -19.784 7.665 36.391 1.00 94.88 129 GLU A CA 1
ATOM 1013 C C . GLU A 1 129 ? -20.240 6.198 36.489 1.00 94.88 129 GLU A C 1
ATOM 1015 O O . GLU A 1 129 ? -20.415 5.522 35.475 1.00 94.88 129 GLU A O 1
ATOM 1020 N N . ILE A 1 130 ? -20.489 5.711 37.715 1.00 91.31 130 ILE A N 1
ATOM 1021 C CA . ILE A 1 130 ? -20.843 4.301 37.966 1.00 91.31 130 ILE A CA 1
ATOM 1022 C C . ILE A 1 130 ? -22.143 3.893 37.248 1.00 91.31 130 ILE A C 1
ATOM 1024 O O . ILE A 1 130 ? -22.212 2.803 36.692 1.00 91.31 130 ILE A O 1
ATOM 1028 N N . ALA A 1 131 ? -23.124 4.803 37.174 1.00 95.00 131 ALA A N 1
ATOM 1029 C CA . ALA A 1 131 ? -24.422 4.559 36.541 1.00 95.00 131 ALA A CA 1
ATOM 1030 C C . ALA A 1 131 ? -24.310 4.287 35.031 1.00 95.00 131 ALA A C 1
ATOM 1032 O O . ALA A 1 131 ? -25.157 3.618 34.448 1.00 95.00 131 ALA A O 1
ATOM 1033 N N . TRP A 1 132 ? -23.245 4.760 34.378 1.00 94.81 132 TRP A N 1
ATOM 1034 C CA . TRP A 1 132 ? -23.011 4.485 32.961 1.00 94.81 132 TRP A CA 1
ATOM 1035 C C . TRP A 1 132 ? -22.587 3.034 32.700 1.00 94.81 132 TRP A C 1
ATOM 1037 O O . TRP A 1 132 ? -22.869 2.493 31.626 1.00 94.81 132 TRP A O 1
ATOM 1047 N N . PHE A 1 133 ? -21.918 2.407 33.673 1.00 93.94 133 PHE A N 1
ATOM 1048 C CA . PHE A 1 133 ? -21.500 1.005 33.609 1.00 93.94 133 PHE A CA 1
ATOM 1049 C C . PHE A 1 133 ? -22.643 0.026 33.912 1.00 93.94 133 PHE A C 1
ATOM 1051 O O . PHE A 1 133 ? -22.516 -1.153 33.580 1.00 93.94 133 PHE A O 1
ATOM 1058 N N . ASP A 1 134 ? -23.757 0.500 34.482 1.00 94.44 134 ASP A N 1
ATOM 1059 C CA . ASP A 1 134 ? -24.946 -0.323 34.748 1.00 94.44 134 ASP A CA 1
ATOM 1060 C C . ASP A 1 134 ? -25.736 -0.657 33.466 1.00 94.44 134 ASP A C 1
ATOM 1062 O O . ASP A 1 134 ? -26.522 -1.608 33.434 1.00 94.44 134 ASP A O 1
ATOM 1066 N N . GLU A 1 135 ? -25.506 0.079 32.373 1.00 93.81 135 GLU A N 1
ATOM 1067 C CA . GLU A 1 135 ? -26.116 -0.193 31.071 1.00 93.81 135 GLU A CA 1
ATOM 1068 C C . GLU A 1 135 ? -25.517 -1.459 30.433 1.00 93.81 135 GLU A C 1
ATOM 1070 O O . GLU A 1 135 ? -24.298 -1.586 30.277 1.00 93.81 135 GLU A O 1
ATOM 1075 N N . LYS A 1 136 ? -26.362 -2.387 29.953 1.00 89.44 136 LYS A N 1
ATOM 1076 C CA . LYS A 1 136 ? -25.897 -3.671 29.375 1.00 89.44 136 LYS A CA 1
ATOM 1077 C C . LYS A 1 136 ? -24.956 -3.482 28.178 1.00 89.44 136 LYS A C 1
ATOM 1079 O O . LYS A 1 136 ? -24.069 -4.307 27.944 1.00 89.44 136 LYS A O 1
ATOM 1084 N N . ALA A 1 137 ? -25.123 -2.384 27.439 1.00 88.62 137 ALA A N 1
ATOM 1085 C CA . ALA A 1 137 ? -24.276 -2.013 26.308 1.00 88.62 137 ALA A CA 1
ATOM 1086 C C . ALA A 1 137 ? -22.840 -1.613 26.709 1.00 88.62 137 ALA A C 1
ATOM 1088 O O . ALA A 1 137 ? -21.936 -1.710 25.878 1.00 88.62 137 ALA A O 1
ATOM 1089 N N . ASN A 1 138 ? -22.624 -1.198 27.962 1.00 92.56 138 ASN A N 1
ATOM 1090 C CA . ASN A 1 138 ? -21.339 -0.747 28.505 1.00 92.56 138 ASN A CA 1
ATOM 1091 C C . ASN A 1 138 ? -20.759 -1.740 29.520 1.00 92.56 138 ASN A C 1
ATOM 1093 O O . ASN A 1 138 ? -19.927 -1.383 30.353 1.00 92.56 138 ASN A O 1
ATOM 1097 N N . SER A 1 139 ? -21.164 -3.008 29.431 1.00 92.56 139 SER A N 1
ATOM 1098 C CA . SER A 1 139 ? -20.511 -4.068 30.193 1.00 92.56 139 SER A CA 1
ATOM 1099 C C . SER A 1 139 ? -18.999 -4.078 29.925 1.00 92.56 139 SER A C 1
ATOM 1101 O O . SER A 1 139 ? -18.532 -3.777 28.821 1.00 92.56 139 SER A O 1
ATOM 1103 N N . SER A 1 140 ? -18.213 -4.466 30.927 1.00 90.06 140 SER A N 1
ATOM 1104 C CA . SER A 1 140 ? -16.745 -4.507 30.839 1.00 90.06 140 SER A CA 1
ATOM 1105 C C . SER A 1 140 ? -16.234 -5.325 29.641 1.00 90.06 140 SER A C 1
ATOM 1107 O O . SER A 1 140 ? -15.250 -4.946 29.004 1.00 90.06 140 SER A O 1
ATOM 1109 N N . GLY A 1 141 ? -16.939 -6.402 29.276 1.00 92.75 141 GLY A N 1
ATOM 1110 C CA . GLY A 1 141 ? -16.657 -7.200 28.080 1.00 92.75 141 GLY A CA 1
ATOM 1111 C C . GLY A 1 141 ? -16.923 -6.451 26.771 1.00 92.75 141 GLY A C 1
ATOM 1112 O O . GLY A 1 141 ? -16.069 -6.455 25.883 1.00 92.75 141 GLY A O 1
ATOM 1113 N N . ALA A 1 142 ? -18.062 -5.758 26.658 1.00 91.44 142 ALA A N 1
ATOM 1114 C CA . ALA A 1 142 ? -18.400 -4.962 25.476 1.00 91.44 142 ALA A CA 1
ATOM 1115 C C . ALA A 1 142 ? -17.421 -3.792 25.272 1.00 91.44 142 ALA A C 1
ATOM 1117 O O . ALA A 1 142 ? -17.002 -3.513 24.148 1.00 91.44 142 ALA A O 1
ATOM 1118 N N . LEU A 1 143 ? -16.991 -3.146 26.358 1.00 92.38 143 LEU A N 1
ATOM 1119 C CA . LEU A 1 143 ? -16.004 -2.066 26.318 1.00 92.38 143 LEU A CA 1
ATOM 1120 C C . LEU A 1 143 ? -14.607 -2.556 25.935 1.00 92.38 143 LEU A C 1
ATOM 1122 O O . LEU A 1 143 ? -13.938 -1.915 25.127 1.00 92.38 143 LEU A O 1
ATOM 1126 N N . CYS A 1 144 ? -14.181 -3.711 26.451 1.00 91.75 144 CYS A N 1
ATOM 1127 C CA . CYS A 1 144 ? -12.926 -4.342 26.044 1.00 91.75 144 CYS A CA 1
ATOM 1128 C C . CYS A 1 144 ? -12.946 -4.709 24.549 1.00 91.75 144 CYS A C 1
ATOM 1130 O O . CYS A 1 144 ? -11.977 -4.454 23.828 1.00 91.75 144 CYS A O 1
ATOM 1132 N N . ALA A 1 145 ? -14.082 -5.222 24.061 1.00 92.06 145 ALA A N 1
ATOM 1133 C CA . ALA A 1 145 ? -14.280 -5.524 22.648 1.00 92.06 145 ALA A CA 1
ATOM 1134 C C . ALA A 1 145 ? -14.194 -4.267 21.768 1.00 92.06 145 ALA A C 1
ATOM 1136 O O . ALA A 1 145 ? -13.487 -4.294 20.765 1.00 92.06 145 ALA A O 1
ATOM 1137 N N . ARG A 1 146 ? -14.823 -3.149 22.161 1.00 90.94 146 ARG A N 1
ATOM 1138 C CA . ARG A 1 146 ? -14.709 -1.860 21.448 1.00 90.94 146 ARG A CA 1
ATOM 1139 C C . ARG A 1 146 ? -13.288 -1.295 21.481 1.00 90.94 146 ARG A C 1
ATOM 1141 O O . ARG A 1 146 ? -12.743 -0.921 20.449 1.00 90.94 146 ARG A O 1
ATOM 1148 N N . LEU A 1 147 ? -12.638 -1.295 22.646 1.00 92.25 147 LEU A N 1
ATOM 1149 C CA . LEU A 1 147 ? -11.267 -0.799 22.812 1.00 92.25 147 LEU A CA 1
ATOM 1150 C C . LEU A 1 147 ? -10.251 -1.570 21.957 1.00 92.25 147 LEU A C 1
ATOM 1152 O O . LEU A 1 147 ? -9.291 -0.988 21.451 1.00 92.25 147 LEU A O 1
ATOM 1156 N N . SER A 1 148 ? -10.442 -2.882 21.817 1.00 91.62 148 SER A N 1
ATOM 1157 C CA . SER A 1 148 ? -9.604 -3.717 20.960 1.00 91.62 148 SER A CA 1
ATOM 1158 C C . SER A 1 148 ? -9.999 -3.584 19.489 1.00 91.62 148 SER A C 1
ATOM 1160 O O . SER A 1 148 ? -9.138 -3.341 18.645 1.00 91.62 148 SER A O 1
ATOM 1162 N N . GLY A 1 149 ? -11.289 -3.692 19.174 1.00 91.06 149 GLY A N 1
ATOM 1163 C CA . GLY A 1 149 ? -11.818 -3.718 17.812 1.00 91.06 149 GLY A CA 1
ATOM 1164 C C . GLY A 1 149 ? -11.723 -2.373 17.095 1.00 91.06 149 GLY A C 1
ATOM 1165 O O . GLY A 1 149 ? -11.051 -2.277 16.067 1.00 91.06 149 GLY A O 1
ATOM 1166 N N . ASP A 1 150 ? -12.334 -1.327 17.651 1.00 89.25 150 ASP A N 1
ATOM 1167 C CA . ASP A 1 150 ? -12.449 -0.016 16.998 1.00 89.25 150 ASP A CA 1
ATOM 1168 C C . ASP A 1 150 ? -11.071 0.631 16.824 1.00 89.25 150 ASP A C 1
ATOM 1170 O O . ASP A 1 150 ? -10.743 1.178 15.771 1.00 89.25 150 ASP A O 1
ATOM 1174 N N . VAL A 1 151 ? -10.200 0.491 17.828 1.00 88.12 151 VAL A N 1
ATOM 1175 C CA . VAL A 1 151 ? -8.850 1.065 17.779 1.00 88.12 151 VAL A CA 1
ATOM 1176 C C . VAL A 1 151 ? -7.952 0.319 16.785 1.00 88.12 151 VAL A C 1
ATOM 1178 O O . VAL A 1 151 ? -7.123 0.942 16.122 1.00 88.12 151 VAL A O 1
ATOM 1181 N N . SER A 1 152 ? -8.138 -0.996 16.616 1.00 88.81 152 SER A N 1
ATOM 1182 C CA . SER A 1 152 ? -7.381 -1.777 15.623 1.00 88.81 152 SER A CA 1
ATOM 1183 C C . SER A 1 152 ? -7.866 -1.527 14.189 1.00 88.81 152 SER A C 1
ATOM 1185 O O . SER A 1 152 ? -7.058 -1.540 13.260 1.00 88.81 152 SER A O 1
ATOM 1187 N N . GLN A 1 153 ? -9.154 -1.227 13.984 1.00 89.38 153 GLN A N 1
ATOM 1188 C CA . GLN A 1 153 ? -9.643 -0.779 12.674 1.00 89.38 153 GLN A CA 1
ATOM 1189 C C . GLN A 1 153 ? -9.018 0.560 12.261 1.00 89.38 153 GLN A C 1
ATOM 1191 O O . GLN A 1 153 ? -8.600 0.710 11.110 1.00 89.38 153 GLN A O 1
ATOM 1196 N N . VAL A 1 154 ? -8.875 1.504 13.200 1.00 87.25 154 VAL A N 1
ATOM 1197 C CA . VAL A 1 154 ? -8.189 2.783 12.948 1.00 87.25 154 VAL A CA 1
ATOM 1198 C C . VAL A 1 154 ? -6.716 2.562 12.588 1.00 87.25 154 VAL A C 1
ATOM 1200 O O . VAL A 1 154 ? -6.224 3.186 11.650 1.00 87.25 154 VAL A O 1
ATOM 1203 N N . GLN A 1 155 ? -6.022 1.621 13.241 1.00 88.62 155 GLN A N 1
ATOM 1204 C CA . GLN A 1 155 ? -4.647 1.252 12.875 1.00 88.62 155 GLN A CA 1
ATOM 1205 C C . GLN A 1 155 ? -4.540 0.783 11.419 1.00 88.62 155 GLN A C 1
ATOM 1207 O O . GLN A 1 155 ? -3.668 1.242 10.680 1.00 88.62 155 GLN A O 1
ATOM 1212 N N . GLY A 1 156 ? -5.427 -0.124 10.999 1.00 86.06 156 GLY A N 1
ATOM 1213 C CA . GLY A 1 156 ? -5.446 -0.642 9.631 1.00 86.06 156 GLY A CA 1
ATOM 1214 C C . GLY A 1 156 ? -5.778 0.440 8.600 1.00 86.06 156 GLY A C 1
ATOM 1215 O O . GLY A 1 156 ? -5.234 0.435 7.494 1.00 86.06 156 GLY A O 1
ATOM 1216 N N . ALA A 1 157 ? -6.631 1.399 8.970 1.00 85.75 157 ALA A N 1
ATOM 1217 C CA . ALA A 1 157 ? -6.988 2.530 8.123 1.00 85.75 157 ALA A CA 1
ATOM 1218 C C . ALA A 1 157 ? -5.850 3.554 7.977 1.00 85.75 157 ALA A C 1
ATOM 1220 O O . ALA A 1 157 ? -5.546 3.980 6.865 1.00 85.75 157 ALA A O 1
ATOM 1221 N N . THR A 1 158 ? -5.183 3.931 9.067 1.00 85.12 158 THR A N 1
ATOM 1222 C CA . THR A 1 158 ? -4.115 4.943 9.036 1.00 85.12 158 THR A CA 1
ATOM 1223 C C . THR A 1 158 ? -2.752 4.370 8.640 1.00 85.12 158 THR A C 1
ATOM 1225 O O . THR A 1 158 ? -1.919 5.104 8.126 1.00 85.12 158 THR A O 1
ATOM 1228 N N . GLY A 1 159 ? -2.502 3.074 8.842 1.00 83.06 159 GLY A N 1
ATOM 1229 C CA . GLY A 1 159 ? -1.248 2.422 8.459 1.00 83.06 159 GLY A CA 1
ATOM 1230 C C . GLY A 1 159 ? -1.189 2.093 6.964 1.00 83.06 159 GLY A C 1
ATOM 1231 O O . GLY A 1 159 ? -0.729 2.886 6.143 1.00 83.06 159 GLY A O 1
ATOM 1232 N N . GLN A 1 160 ? -1.654 0.898 6.592 1.00 83.00 160 GLN A N 1
ATOM 1233 C CA . GLN A 1 160 ? -1.512 0.390 5.223 1.00 83.00 160 GLN A CA 1
ATOM 1234 C C . GLN A 1 160 ? -2.320 1.184 4.193 1.00 83.00 160 GLN A C 1
ATOM 1236 O O . GLN A 1 160 ? -1.801 1.482 3.118 1.00 83.00 160 GLN A O 1
ATOM 1241 N N . ARG A 1 161 ? -3.575 1.546 4.495 1.00 88.19 161 ARG A N 1
ATOM 1242 C CA . ARG A 1 161 ? -4.423 2.222 3.496 1.00 88.19 161 ARG A CA 1
ATOM 1243 C C . ARG A 1 161 ? -3.909 3.619 3.175 1.00 88.19 161 ARG A C 1
ATOM 1245 O O . ARG A 1 161 ? -3.855 3.977 2.005 1.00 88.19 161 ARG A O 1
ATOM 1252 N N . LEU A 1 162 ? -3.477 4.373 4.187 1.00 89.00 162 LEU A N 1
ATOM 1253 C CA . LEU A 1 162 ? -2.892 5.696 3.976 1.00 89.00 162 LEU A CA 1
ATOM 1254 C C . LEU A 1 162 ? -1.632 5.622 3.104 1.00 89.00 162 LEU A C 1
ATOM 1256 O O . LEU A 1 162 ? -1.493 6.416 2.179 1.00 89.00 162 LEU A O 1
ATOM 1260 N N . SER A 1 163 ? -0.760 4.637 3.350 1.00 90.12 163 SER A N 1
ATOM 1261 C CA . SER A 1 163 ? 0.435 4.401 2.528 1.00 90.12 163 SER A CA 1
ATOM 1262 C C . SER A 1 163 ? 0.078 4.159 1.059 1.00 90.12 163 SER A C 1
ATOM 1264 O O . SER A 1 163 ? 0.613 4.826 0.176 1.00 90.12 163 SER A O 1
ATOM 1266 N N . ILE A 1 164 ? -0.893 3.278 0.797 1.00 90.81 164 ILE A N 1
ATOM 1267 C CA . ILE A 1 164 ? -1.346 2.966 -0.566 1.00 90.81 164 ILE A CA 1
ATOM 1268 C C . ILE A 1 164 ? -1.962 4.197 -1.237 1.00 90.81 164 ILE A C 1
ATOM 1270 O O . ILE A 1 164 ? -1.700 4.437 -2.412 1.00 90.81 164 ILE A O 1
ATOM 1274 N N . ILE A 1 165 ? -2.748 5.001 -0.517 1.00 92.69 165 ILE A N 1
ATOM 1275 C CA . ILE A 1 165 ? -3.351 6.226 -1.064 1.00 92.69 165 ILE A CA 1
ATOM 1276 C C . ILE A 1 165 ? -2.262 7.232 -1.448 1.00 92.69 165 ILE A C 1
ATOM 1278 O O . ILE A 1 165 ? -2.263 7.733 -2.571 1.00 92.69 165 ILE A O 1
ATOM 1282 N N . ILE A 1 166 ? -1.306 7.488 -0.552 1.00 91.75 166 ILE A N 1
ATOM 1283 C CA . ILE A 1 166 ? -0.189 8.407 -0.809 1.00 91.75 166 ILE A CA 1
ATOM 1284 C C . ILE A 1 166 ? 0.641 7.913 -1.997 1.00 91.75 166 ILE A C 1
ATOM 1286 O O . ILE A 1 166 ? 0.939 8.689 -2.905 1.00 91.75 166 ILE A O 1
ATOM 1290 N N . GLN A 1 167 ? 0.964 6.618 -2.028 1.00 93.12 167 GLN A N 1
ATOM 1291 C CA . GLN A 1 167 ? 1.683 6.001 -3.138 1.00 93.12 167 GLN A CA 1
ATOM 1292 C C . GLN A 1 167 ? 0.904 6.121 -4.451 1.00 93.12 167 GLN A C 1
ATOM 1294 O O . GLN A 1 167 ? 1.499 6.450 -5.475 1.00 93.12 167 GLN A O 1
ATOM 1299 N N . SER A 1 168 ? -0.410 5.899 -4.433 1.00 93.88 168 SER A N 1
ATOM 1300 C CA . SER A 1 168 ? -1.262 5.982 -5.625 1.00 93.88 168 SER A CA 1
ATOM 1301 C C . SER A 1 168 ? -1.289 7.398 -6.185 1.00 93.88 168 SER A C 1
ATOM 1303 O O . SER A 1 168 ? -1.126 7.578 -7.386 1.00 93.88 168 SER A O 1
ATOM 1305 N N . ILE A 1 169 ? -1.417 8.408 -5.319 1.00 95.94 169 ILE A N 1
ATOM 1306 C CA . ILE A 1 169 ? -1.383 9.818 -5.722 1.00 95.94 169 ILE A CA 1
ATOM 1307 C C . ILE A 1 169 ? -0.016 10.168 -6.313 1.00 95.94 169 ILE A C 1
ATOM 1309 O O . ILE A 1 169 ? 0.050 10.717 -7.408 1.00 95.94 169 ILE A O 1
ATOM 1313 N N . ALA A 1 170 ? 1.077 9.817 -5.630 1.00 95.56 170 ALA A N 1
ATOM 1314 C CA . ALA A 1 170 ? 2.428 10.087 -6.118 1.00 95.56 170 ALA A CA 1
ATOM 1315 C C . ALA A 1 170 ? 2.690 9.417 -7.477 1.00 95.56 170 ALA A C 1
ATOM 1317 O O . ALA A 1 170 ? 3.170 10.062 -8.408 1.00 95.56 170 ALA A O 1
ATOM 1318 N N . THR A 1 171 ? 2.316 8.143 -7.609 1.00 94.69 171 THR A N 1
ATOM 1319 C CA . THR A 1 171 ? 2.475 7.374 -8.852 1.00 94.69 171 THR A CA 1
ATOM 1320 C C . THR A 1 171 ? 1.638 7.969 -9.977 1.00 94.69 171 THR A C 1
ATOM 1322 O O . THR A 1 171 ? 2.134 8.132 -11.087 1.00 94.69 171 THR A O 1
ATOM 1325 N N . PHE A 1 172 ? 0.392 8.346 -9.692 1.00 94.38 172 PHE A N 1
ATOM 1326 C CA . PHE A 1 172 ? -0.495 8.973 -10.665 1.00 94.38 172 PHE A CA 1
ATOM 1327 C C . PHE A 1 172 ? 0.059 10.313 -11.163 1.00 94.38 172 PHE A C 1
ATOM 1329 O O . PHE A 1 172 ? 0.128 10.539 -12.369 1.00 94.38 172 PHE A O 1
ATOM 1336 N N . LEU A 1 173 ? 0.510 11.180 -10.250 1.00 95.44 173 LEU A N 1
ATOM 1337 C CA . LEU A 1 173 ? 1.082 12.480 -10.601 1.00 95.44 173 LEU A CA 1
ATOM 1338 C C . LEU A 1 173 ? 2.362 12.341 -11.428 1.00 95.44 173 LEU A C 1
ATOM 1340 O O . LEU A 1 173 ? 2.522 13.051 -12.418 1.00 95.44 173 LEU A O 1
ATOM 1344 N N . LEU A 1 174 ? 3.250 11.412 -11.063 1.00 96.00 174 LEU A N 1
ATOM 1345 C CA . LEU A 1 174 ? 4.457 11.137 -11.842 1.00 96.00 174 LEU A CA 1
ATOM 1346 C C . LEU A 1 174 ? 4.126 10.569 -13.224 1.00 96.00 174 LEU A C 1
ATOM 1348 O O . LEU A 1 174 ? 4.708 11.013 -14.209 1.00 96.00 174 LEU A O 1
ATOM 1352 N N . ALA A 1 175 ? 3.176 9.635 -13.316 1.00 93.38 175 ALA A N 1
ATOM 1353 C CA . ALA A 1 175 ? 2.768 9.044 -14.587 1.00 93.38 175 ALA A CA 1
ATOM 1354 C C . ALA A 1 175 ? 2.186 10.097 -15.540 1.00 93.38 175 ALA A C 1
ATOM 1356 O O . ALA A 1 175 ? 2.626 10.202 -16.684 1.00 93.38 175 ALA A O 1
ATOM 1357 N N . VAL A 1 176 ? 1.245 10.919 -15.062 1.00 93.12 176 VAL A N 1
ATOM 1358 C CA . VAL A 1 176 ? 0.652 12.004 -15.860 1.00 93.12 176 VAL A CA 1
ATOM 1359 C C . VAL A 1 176 ? 1.695 13.072 -16.193 1.00 93.12 176 VAL A C 1
ATOM 1361 O O . VAL A 1 176 ? 1.748 13.535 -17.330 1.00 93.12 176 VAL A O 1
ATOM 1364 N N . GLY A 1 177 ? 2.555 13.434 -15.237 1.00 94.19 177 GLY A N 1
ATOM 1365 C CA . GLY A 1 177 ? 3.610 14.427 -15.430 1.00 94.19 177 GLY A CA 1
ATOM 1366 C C . GLY A 1 177 ? 4.621 14.015 -16.499 1.00 94.19 177 GLY A C 1
ATOM 1367 O O . GLY A 1 177 ? 4.899 14.795 -17.406 1.00 94.19 177 GLY A O 1
ATOM 1368 N N . LEU A 1 178 ? 5.120 12.776 -16.445 1.00 94.62 178 LEU A N 1
ATOM 1369 C CA . LEU A 1 178 ? 6.045 12.243 -17.450 1.00 94.62 178 LEU A CA 1
ATOM 1370 C C . LEU A 1 178 ? 5.374 12.088 -18.818 1.00 94.62 178 LEU A C 1
ATOM 1372 O O . LEU A 1 178 ? 5.970 12.462 -19.827 1.00 94.62 178 LEU A O 1
ATOM 1376 N N . ALA A 1 179 ? 4.131 11.596 -18.863 1.00 92.38 179 ALA A N 1
ATOM 1377 C CA . ALA A 1 179 ? 3.383 11.465 -20.113 1.00 92.38 179 ALA A CA 1
ATOM 1378 C C . ALA A 1 179 ? 3.178 12.824 -20.800 1.00 92.38 179 ALA A C 1
ATOM 1380 O O . ALA A 1 179 ? 3.337 12.938 -22.013 1.00 92.38 179 ALA A O 1
ATOM 1381 N N . MET A 1 180 ? 2.870 13.864 -20.021 1.00 92.88 180 MET A N 1
ATOM 1382 C CA . MET A 1 180 ? 2.681 15.214 -20.546 1.00 92.88 180 MET A CA 1
ATOM 1383 C C . MET A 1 180 ? 4.006 15.892 -20.929 1.00 92.88 180 MET A C 1
ATOM 1385 O O . MET A 1 180 ? 4.024 16.689 -21.863 1.00 92.88 180 MET A O 1
ATOM 1389 N N . TYR A 1 181 ? 5.105 15.580 -20.229 1.00 95.81 181 TYR A N 1
ATOM 1390 C CA . TYR A 1 181 ? 6.424 16.169 -20.479 1.00 95.81 181 TYR A CA 1
ATOM 1391 C C . TYR A 1 181 ? 7.041 15.718 -21.809 1.00 95.81 181 TYR A C 1
ATOM 1393 O O . TYR A 1 181 ? 7.529 16.559 -22.558 1.00 95.81 181 TYR A O 1
ATOM 1401 N N . TYR A 1 182 ? 7.019 14.415 -22.114 1.00 94.50 182 TYR A N 1
ATOM 1402 C CA . TYR A 1 182 ? 7.631 13.900 -23.346 1.00 94.50 182 TYR A CA 1
ATOM 1403 C C . TYR A 1 182 ? 6.770 14.170 -24.582 1.00 94.50 182 TYR A C 1
ATOM 1405 O O . TYR A 1 182 ? 7.252 14.750 -25.552 1.00 94.50 182 TYR A O 1
ATOM 1413 N N . GLU A 1 183 ? 5.490 13.790 -24.553 1.00 93.44 183 GLU A N 1
ATOM 1414 C CA . GLU A 1 183 ? 4.584 13.977 -25.689 1.00 93.44 183 GLU A CA 1
ATOM 1415 C C . GLU A 1 183 ? 3.169 14.347 -25.233 1.00 93.44 183 GLU A C 1
ATOM 1417 O O . GLU A 1 183 ? 2.276 13.507 -25.105 1.00 93.44 183 GLU A O 1
ATOM 1422 N N . TRP A 1 184 ? 2.925 15.648 -25.067 1.00 95.56 184 TRP A N 1
ATOM 1423 C CA . TRP A 1 184 ? 1.630 16.173 -24.621 1.00 95.56 184 TRP A CA 1
ATOM 1424 C C . TRP A 1 184 ? 0.447 15.785 -25.532 1.00 95.56 184 TRP A C 1
ATOM 1426 O O . TRP A 1 184 ? -0.674 15.617 -25.052 1.00 95.56 184 TRP A O 1
ATOM 1436 N N . ARG A 1 185 ? 0.678 15.587 -26.841 1.00 93.56 185 ARG A N 1
ATOM 1437 C CA . ARG A 1 185 ? -0.369 15.188 -27.805 1.00 93.56 185 ARG A CA 1
ATOM 1438 C C . ARG A 1 185 ? -0.860 13.761 -27.548 1.00 93.56 185 ARG A C 1
ATOM 1440 O O . ARG A 1 185 ? -2.067 13.542 -27.487 1.00 93.56 185 ARG A O 1
ATOM 1447 N N . LEU A 1 186 ? 0.058 12.808 -27.360 1.00 90.25 186 LEU A N 1
ATOM 1448 C CA . LEU A 1 186 ? -0.283 11.422 -27.019 1.00 90.25 186 LEU A CA 1
ATOM 1449 C C . LEU A 1 186 ? -0.822 11.315 -25.587 1.00 90.25 186 LEU A C 1
ATOM 1451 O O . LEU A 1 186 ? -1.785 10.585 -25.348 1.00 90.25 186 LEU A O 1
ATOM 1455 N N . GLY A 1 187 ? -0.266 12.093 -24.652 1.00 92.06 187 GLY A N 1
ATOM 1456 C CA . GLY A 1 187 ? -0.739 12.159 -23.269 1.00 92.06 187 GLY A CA 1
ATOM 1457 C C . GLY A 1 187 ? -2.208 12.583 -23.151 1.00 92.06 187 GLY A C 1
ATOM 1458 O O . GLY A 1 187 ? -2.971 11.943 -22.429 1.00 92.06 187 GLY A O 1
ATOM 1459 N N . LEU A 1 188 ? -2.639 13.607 -23.902 1.00 91.12 188 LEU A N 1
ATOM 1460 C CA . LEU A 1 188 ? -4.040 14.054 -23.921 1.00 91.12 188 LEU A CA 1
ATOM 1461 C C . LEU A 1 188 ? -4.998 12.988 -24.465 1.00 91.12 188 LEU A C 1
ATOM 1463 O O . LEU A 1 188 ? -6.072 12.786 -23.898 1.00 91.12 188 LEU A O 1
ATOM 1467 N N . VAL A 1 189 ? -4.608 12.285 -25.533 1.00 94.50 189 VAL A N 1
ATOM 1468 C CA . VAL A 1 189 ? -5.412 11.186 -26.090 1.00 94.50 189 VAL A CA 1
ATOM 1469 C C . VAL A 1 189 ? -5.549 10.061 -25.062 1.00 94.50 189 VAL A C 1
ATOM 1471 O O . VAL A 1 189 ? -6.661 9.610 -24.797 1.00 94.50 189 VAL A O 1
ATOM 1474 N N . GLY A 1 190 ? -4.453 9.655 -24.415 1.00 89.50 190 GLY A N 1
ATOM 1475 C CA . GLY A 1 190 ? -4.489 8.647 -23.351 1.00 89.50 190 GLY A CA 1
ATOM 1476 C C . GLY A 1 190 ? -5.379 9.052 -22.169 1.00 89.50 190 GLY A C 1
ATOM 1477 O O . GLY A 1 190 ? -6.157 8.242 -21.663 1.00 89.50 190 GLY A O 1
ATOM 1478 N N . LEU A 1 191 ? -5.333 10.325 -21.767 1.00 90.69 191 LEU A N 1
ATOM 1479 C CA . LEU A 1 191 ? -6.152 10.851 -20.675 1.00 90.69 191 LEU A CA 1
ATOM 1480 C C . LEU A 1 191 ? -7.651 10.874 -21.018 1.00 90.69 191 LEU A C 1
ATOM 1482 O O . LEU A 1 191 ? -8.473 10.644 -20.134 1.00 90.69 191 LEU A O 1
ATOM 1486 N N . ALA A 1 192 ? -8.012 11.063 -22.292 1.00 92.44 192 ALA A N 1
ATOM 1487 C CA . ALA A 1 192 ? -9.397 10.980 -22.759 1.00 92.44 192 ALA A CA 1
ATOM 1488 C C . ALA A 1 192 ? -9.976 9.551 -22.692 1.00 92.44 192 ALA A C 1
ATOM 1490 O O . ALA A 1 192 ? -11.164 9.387 -22.416 1.00 92.44 192 ALA A O 1
ATOM 1491 N N . PHE A 1 193 ? -9.152 8.514 -22.888 1.00 93.06 193 PHE A N 1
ATOM 1492 C CA . PHE A 1 193 ? -9.581 7.111 -22.762 1.00 93.06 193 PHE A CA 1
ATOM 1493 C C . PHE A 1 193 ? -9.600 6.598 -21.313 1.00 93.06 193 PHE A C 1
ATOM 1495 O O . PHE A 1 193 ? -10.370 5.689 -20.996 1.00 93.06 193 PHE A O 1
ATOM 1502 N N . SER A 1 194 ? -8.810 7.199 -20.417 1.00 92.12 194 SER A N 1
ATOM 1503 C CA . SER A 1 194 ? -8.756 6.863 -18.984 1.00 92.12 194 SER A CA 1
ATOM 1504 C C . SER A 1 194 ? -10.135 6.703 -18.300 1.00 92.12 194 SER A C 1
ATOM 1506 O O . SER A 1 194 ? -10.374 5.649 -17.701 1.00 92.12 194 SER A O 1
ATOM 1508 N N . PRO A 1 195 ? -11.099 7.645 -18.416 1.00 94.12 195 PRO A N 1
ATOM 1509 C CA . PRO A 1 195 ? -12.405 7.510 -17.761 1.00 94.12 195 PRO A CA 1
ATOM 1510 C C . PRO A 1 195 ? -13.255 6.351 -18.302 1.00 94.12 195 PRO A C 1
ATOM 1512 O O . PRO A 1 195 ? -14.011 5.748 -17.543 1.00 94.12 195 PRO A O 1
ATOM 1515 N N . VAL A 1 196 ? -13.121 5.997 -19.585 1.00 96.19 196 VAL A N 1
ATOM 1516 C CA . VAL A 1 196 ? -13.852 4.863 -20.178 1.00 96.19 196 VAL A CA 1
ATOM 1517 C C . VAL A 1 196 ? -13.370 3.545 -19.569 1.00 96.19 196 VAL A C 1
ATOM 1519 O O . VAL A 1 196 ? -14.180 2.696 -19.196 1.00 96.19 196 VAL A O 1
ATOM 1522 N N . ILE A 1 197 ? -12.053 3.403 -19.394 1.00 94.69 197 ILE A N 1
ATOM 1523 C CA . ILE A 1 197 ? -11.444 2.233 -18.747 1.00 94.69 197 ILE A CA 1
ATOM 1524 C C . ILE A 1 197 ? -11.865 2.160 -17.274 1.00 94.69 197 ILE A C 1
ATOM 1526 O O . ILE A 1 197 ? -12.248 1.094 -16.792 1.00 94.69 197 ILE A O 1
ATOM 1530 N N . MET A 1 198 ? -11.862 3.293 -16.563 1.00 94.88 198 MET A N 1
ATOM 1531 C CA . MET A 1 198 ? -12.331 3.348 -15.174 1.00 94.88 198 MET A CA 1
ATOM 1532 C C . MET A 1 198 ? -13.803 2.945 -15.039 1.00 94.88 198 MET A C 1
ATOM 1534 O O . MET A 1 198 ? -14.143 2.213 -14.112 1.00 94.88 198 MET A O 1
ATOM 1538 N N . ALA A 1 199 ? -14.670 3.374 -15.961 1.00 96.19 199 ALA A N 1
ATOM 1539 C CA . ALA A 1 199 ? -16.075 2.978 -15.964 1.00 96.19 199 ALA A CA 1
ATOM 1540 C C . ALA A 1 199 ? -16.227 1.459 -16.142 1.00 96.19 199 ALA A C 1
ATOM 1542 O O . ALA A 1 199 ? -16.938 0.822 -15.368 1.00 96.19 199 ALA A O 1
ATOM 1543 N N . ALA A 1 200 ? -15.506 0.860 -17.097 1.00 96.00 200 ALA A N 1
ATOM 1544 C CA . ALA A 1 200 ? -15.501 -0.590 -17.290 1.00 96.00 200 ALA A CA 1
ATOM 1545 C C . ALA A 1 200 ? -15.028 -1.343 -16.030 1.00 96.00 200 ALA A C 1
ATOM 1547 O O . ALA A 1 200 ? -15.674 -2.301 -15.599 1.00 96.00 200 ALA A O 1
ATOM 1548 N N . GLN A 1 201 ? -13.954 -0.869 -15.387 1.00 94.88 201 GLN A N 1
ATOM 1549 C CA . GLN A 1 201 ? -13.449 -1.449 -14.140 1.00 94.88 201 GLN A CA 1
ATOM 1550 C C . GLN A 1 201 ? -14.455 -1.314 -12.987 1.00 94.88 201 GLN A C 1
ATOM 1552 O O . GLN A 1 201 ? -14.605 -2.232 -12.181 1.00 94.88 201 GLN A O 1
ATOM 1557 N N . TYR A 1 202 ? -15.165 -0.188 -12.909 1.00 96.62 202 TYR A N 1
ATOM 1558 C CA . TYR A 1 202 ? -16.204 0.033 -11.908 1.00 96.62 202 TYR A CA 1
ATOM 1559 C C . TYR A 1 202 ? -17.355 -0.968 -12.055 1.00 96.62 202 TYR A C 1
ATOM 1561 O O . TYR A 1 202 ? -17.725 -1.614 -11.073 1.00 96.62 202 TYR A O 1
ATOM 1569 N N . TYR A 1 203 ? -17.867 -1.168 -13.276 1.00 96.69 203 TYR A N 1
ATOM 1570 C CA . TYR A 1 203 ? -18.901 -2.177 -13.536 1.00 96.69 203 TYR A CA 1
ATOM 1571 C C . TYR A 1 203 ? -18.451 -3.577 -13.107 1.00 96.69 203 TYR A C 1
ATOM 1573 O O . TYR A 1 203 ? -19.212 -4.297 -12.458 1.00 96.69 203 TYR A O 1
ATOM 1581 N N . PHE A 1 204 ? -17.201 -3.939 -13.401 1.00 95.19 204 PHE A N 1
ATOM 1582 C CA . PHE A 1 204 ? -16.633 -5.222 -12.991 1.00 95.19 204 PHE A CA 1
ATOM 1583 C C . PHE A 1 204 ? -16.619 -5.404 -11.460 1.00 95.19 204 PHE A C 1
ATOM 1585 O O . PHE A 1 204 ? -17.014 -6.459 -10.961 1.00 95.19 204 PHE A O 1
ATOM 1592 N N . ILE A 1 205 ? -16.228 -4.372 -10.701 1.00 95.38 205 ILE A N 1
ATOM 1593 C CA . ILE A 1 205 ? -16.201 -4.415 -9.227 1.00 95.38 205 ILE A CA 1
ATOM 1594 C C . ILE A 1 205 ? -17.610 -4.600 -8.651 1.00 95.38 205 ILE A C 1
ATOM 1596 O O . ILE A 1 205 ? -17.796 -5.396 -7.729 1.00 95.38 205 ILE A O 1
ATOM 1600 N N . VAL A 1 206 ? -18.608 -3.896 -9.194 1.00 95.00 206 VAL A N 1
ATOM 1601 C CA . VAL A 1 206 ? -19.997 -3.995 -8.720 1.00 95.00 206 VAL A CA 1
ATOM 1602 C C . VAL A 1 206 ? -20.537 -5.410 -8.916 1.00 95.00 206 VAL A C 1
ATOM 1604 O O . VAL A 1 206 ? -21.047 -6.000 -7.962 1.00 95.00 206 VAL A O 1
ATOM 1607 N N . VAL A 1 207 ? -20.360 -5.991 -10.105 1.00 95.19 207 VAL A N 1
ATOM 1608 C CA . VAL A 1 207 ? -20.800 -7.366 -10.395 1.00 95.19 207 VAL A CA 1
ATOM 1609 C C . VAL A 1 207 ? -20.139 -8.365 -9.444 1.00 95.19 207 VAL A C 1
ATOM 1611 O O . VAL A 1 207 ? -20.830 -9.155 -8.801 1.00 95.19 207 VAL A O 1
ATOM 1614 N N . GLN A 1 208 ? -18.819 -8.278 -9.271 1.00 94.06 208 GLN A N 1
ATOM 1615 C CA . GLN A 1 208 ? -18.084 -9.163 -8.367 1.00 94.06 208 GLN A CA 1
ATOM 1616 C C . GLN A 1 208 ? -18.546 -9.021 -6.907 1.00 94.06 208 GLN A C 1
ATOM 1618 O O . GLN A 1 208 ? -18.660 -10.015 -6.189 1.00 94.06 208 GLN A O 1
ATOM 1623 N N . SER A 1 209 ? -18.839 -7.799 -6.453 1.00 92.81 209 SER A N 1
ATOM 1624 C CA . SER A 1 209 ? -19.325 -7.560 -5.091 1.00 92.81 209 SER A CA 1
ATOM 1625 C C . SER A 1 209 ? -20.695 -8.199 -4.829 1.00 92.81 209 SER A C 1
ATOM 1627 O O . SER A 1 209 ? -20.908 -8.748 -3.747 1.00 92.81 209 SER A O 1
ATOM 1629 N N . GLY A 1 210 ? -21.580 -8.220 -5.832 1.00 91.69 210 GLY A N 1
ATOM 1630 C CA . GLY A 1 210 ? -22.871 -8.906 -5.750 1.00 91.69 210 GLY A CA 1
ATOM 1631 C C . GLY A 1 210 ? -22.721 -10.423 -5.609 1.00 91.69 210 GLY A C 1
ATOM 1632 O O . GLY A 1 210 ? -23.365 -11.037 -4.762 1.00 91.69 210 GLY A O 1
ATOM 1633 N N . GLU A 1 211 ? -21.802 -11.034 -6.363 1.00 93.50 211 GLU A N 1
ATOM 1634 C CA . GLU A 1 211 ? -21.522 -12.472 -6.247 1.00 93.50 211 GLU A CA 1
ATOM 1635 C C . GLU A 1 211 ? -20.976 -12.867 -4.869 1.00 93.50 211 GLU A C 1
ATOM 1637 O O . GLU A 1 211 ? -21.280 -13.949 -4.362 1.00 93.50 211 GLU A O 1
ATOM 1642 N N . LEU A 1 212 ? -20.160 -12.006 -4.251 1.00 92.50 212 LEU A N 1
ATOM 1643 C CA . LEU A 1 212 ? -19.609 -12.254 -2.918 1.00 92.50 212 LEU A CA 1
ATOM 1644 C C . LEU A 1 212 ? -20.697 -12.277 -1.840 1.00 92.50 212 LEU A C 1
ATOM 1646 O O . LEU A 1 212 ? -20.598 -13.081 -0.914 1.00 92.50 212 LEU A O 1
ATOM 1650 N N . LEU A 1 213 ? -21.724 -11.432 -1.958 1.00 91.06 213 LEU A N 1
ATOM 1651 C CA . LEU A 1 213 ? -22.853 -11.418 -1.026 1.00 91.06 213 LEU A CA 1
ATOM 1652 C C . LEU A 1 213 ? -23.683 -12.697 -1.147 1.00 91.06 213 LEU A C 1
ATOM 1654 O O . LEU A 1 213 ? -23.866 -13.386 -0.147 1.00 91.06 213 LEU A O 1
ATOM 1658 N N . ASN A 1 214 ? -24.046 -13.094 -2.370 1.00 93.81 214 ASN A N 1
ATOM 1659 C CA . ASN A 1 214 ? -24.771 -14.347 -2.609 1.00 93.81 214 ASN A CA 1
ATOM 1660 C C . ASN A 1 214 ? -24.002 -15.567 -2.060 1.00 93.81 214 ASN A C 1
ATOM 1662 O O . ASN A 1 214 ? -24.585 -16.473 -1.465 1.00 93.81 214 ASN A O 1
ATOM 1666 N N . LYS A 1 215 ? -22.667 -15.583 -2.210 1.00 93.62 215 LYS A N 1
ATOM 1667 C CA . LYS A 1 215 ? -21.800 -16.632 -1.639 1.00 93.62 215 LYS A CA 1
ATOM 1668 C C . LYS A 1 215 ? -21.780 -16.619 -0.107 1.00 93.62 215 LYS A C 1
ATOM 1670 O O . LYS A 1 215 ? -21.703 -17.690 0.493 1.00 93.62 215 LYS A O 1
ATOM 1675 N N . ARG A 1 216 ? -21.835 -15.445 0.533 1.00 92.56 216 ARG A N 1
ATOM 1676 C CA . ARG A 1 216 ? -21.920 -15.334 2.000 1.00 92.56 216 ARG A CA 1
ATOM 1677 C C . ARG A 1 216 ? -23.247 -15.865 2.522 1.00 92.56 216 ARG A C 1
ATOM 1679 O O . ARG A 1 216 ? -23.230 -16.668 3.444 1.00 92.56 216 ARG A O 1
ATOM 1686 N N . GLU A 1 217 ? -24.358 -15.499 1.891 1.00 94.06 217 GLU A N 1
ATOM 1687 C CA . GLU A 1 217 ? -25.689 -15.976 2.283 1.00 94.06 217 GLU A CA 1
ATOM 1688 C C . GLU A 1 217 ? -25.803 -17.502 2.168 1.00 94.06 217 GLU A C 1
ATOM 1690 O O . GLU A 1 217 ? -26.251 -18.164 3.103 1.00 94.06 217 GLU A O 1
ATOM 1695 N N . ALA A 1 218 ? -25.315 -18.088 1.069 1.00 92.06 218 ALA A N 1
ATOM 1696 C CA . ALA A 1 218 ? -25.282 -19.542 0.905 1.00 92.06 218 ALA A CA 1
ATOM 1697 C C . ALA A 1 218 ? -24.414 -20.238 1.975 1.00 92.06 218 ALA A C 1
ATOM 1699 O O . ALA A 1 218 ? -24.766 -21.311 2.469 1.00 92.06 218 ALA A O 1
ATOM 1700 N N . MET A 1 219 ? -23.290 -19.625 2.364 1.00 90.19 219 MET A N 1
ATOM 1701 C CA . MET A 1 219 ? -22.417 -20.145 3.421 1.00 90.19 219 MET A CA 1
ATOM 1702 C C . MET A 1 219 ? -23.073 -20.046 4.805 1.00 90.19 219 MET A C 1
ATOM 1704 O O . MET A 1 219 ? -22.999 -20.992 5.585 1.00 90.19 219 MET A O 1
ATOM 1708 N N . GLU A 1 220 ? -23.752 -18.940 5.107 1.00 94.50 220 GLU A N 1
ATOM 1709 C CA . GLU A 1 220 ? -24.501 -18.769 6.355 1.00 94.50 220 GLU A CA 1
ATOM 1710 C C . GLU A 1 220 ? -25.645 -19.779 6.466 1.00 94.50 220 GLU A C 1
ATOM 1712 O O . GLU A 1 220 ? -25.811 -20.398 7.516 1.00 94.50 220 GLU A O 1
ATOM 1717 N N . GLN A 1 221 ? -26.380 -20.021 5.378 1.00 94.75 221 GLN A N 1
ATOM 1718 C CA . GLN A 1 221 ? -27.408 -21.062 5.333 1.00 94.75 221 GLN A CA 1
ATOM 1719 C C . GLN A 1 221 ? -26.817 -22.449 5.602 1.00 94.75 221 GLN A C 1
ATOM 1721 O O . GLN A 1 221 ? -27.350 -23.183 6.433 1.00 94.75 221 GLN A O 1
ATOM 1726 N N . ALA A 1 222 ? -25.685 -22.794 4.979 1.00 91.12 222 ALA A N 1
ATOM 1727 C CA . ALA A 1 222 ? -24.998 -24.058 5.241 1.00 91.12 222 ALA A CA 1
ATOM 1728 C C . ALA A 1 222 ? -24.573 -24.197 6.717 1.00 91.12 222 ALA A C 1
ATOM 1730 O O . ALA A 1 222 ? -24.724 -25.269 7.307 1.00 91.12 222 ALA A O 1
ATOM 1731 N N . ILE A 1 223 ? -24.102 -23.110 7.341 1.00 92.00 223 ILE A N 1
ATOM 1732 C CA . ILE A 1 223 ? -23.754 -23.082 8.770 1.00 92.00 223 ILE A CA 1
ATOM 1733 C C . ILE A 1 223 ? -24.997 -23.292 9.646 1.00 92.00 223 ILE A C 1
ATOM 1735 O O . ILE A 1 223 ? -24.941 -24.073 10.596 1.00 92.00 223 ILE A O 1
ATOM 1739 N N . GLN A 1 224 ? -26.115 -22.627 9.345 1.00 93.62 224 GLN A N 1
ATOM 1740 C CA . GLN A 1 224 ? -27.360 -22.768 10.110 1.00 93.62 224 GLN A CA 1
ATOM 1741 C C . GLN A 1 224 ? -27.936 -24.181 10.005 1.00 93.62 224 GLN A C 1
ATOM 1743 O O . GLN A 1 224 ? -28.317 -24.758 11.022 1.00 93.62 224 GLN A O 1
ATOM 1748 N N . VAL A 1 225 ? -27.934 -24.767 8.804 1.00 93.69 225 VAL A N 1
ATOM 1749 C CA . VAL A 1 225 ? -28.359 -26.158 8.596 1.00 93.69 225 VAL A CA 1
ATOM 1750 C C . VAL A 1 225 ? -27.487 -27.100 9.423 1.00 93.69 225 VAL A C 1
ATOM 1752 O O . VAL A 1 225 ? -28.020 -27.913 10.174 1.00 93.69 225 VAL A O 1
ATOM 1755 N N . ASN A 1 226 ? -26.162 -26.942 9.380 1.00 93.00 226 ASN A N 1
ATOM 1756 C CA . ASN A 1 226 ? -25.256 -27.759 10.188 1.00 93.00 226 ASN A CA 1
ATOM 1757 C C . ASN A 1 226 ? -25.512 -27.603 11.699 1.00 93.00 226 ASN A C 1
ATOM 1759 O O . ASN A 1 226 ? -25.500 -28.582 12.435 1.00 93.00 226 ASN A O 1
ATOM 1763 N N . LYS A 1 227 ? -25.803 -26.383 12.165 1.00 92.75 227 LYS A N 1
ATOM 1764 C CA . LYS A 1 227 ? -26.147 -26.119 13.569 1.00 92.75 227 LYS A CA 1
ATOM 1765 C C . LYS A 1 227 ? -27.491 -26.728 13.980 1.00 92.75 227 LYS A C 1
ATOM 1767 O O . LYS A 1 227 ? -27.652 -27.059 15.143 1.00 92.75 227 LYS A O 1
ATOM 1772 N N . SER A 1 228 ? -28.441 -26.864 13.054 1.00 88.56 228 SER A N 1
ATOM 1773 C CA . SER A 1 228 ? -29.746 -27.490 13.313 1.00 88.56 228 SER A CA 1
ATOM 1774 C C . SER A 1 228 ? -29.715 -29.025 13.351 1.00 88.56 228 SER A C 1
ATOM 1776 O O . SER A 1 228 ? -30.679 -29.633 13.806 1.00 88.56 228 SER A O 1
ATOM 1778 N N . LEU A 1 229 ? -28.631 -29.644 12.865 1.00 83.75 229 LEU A N 1
ATOM 1779 C CA . LEU A 1 229 ? -28.430 -31.099 12.851 1.00 83.75 229 LEU A CA 1
ATOM 1780 C C . LEU A 1 229 ? -27.687 -31.635 14.093 1.00 83.75 229 LEU A C 1
ATOM 1782 O O . LEU A 1 229 ? -27.600 -32.853 14.250 1.00 83.75 229 LEU A O 1
ATOM 1786 N N . LEU A 1 230 ? -27.146 -30.751 14.941 1.00 74.00 230 LEU A N 1
ATOM 1787 C CA . LEU A 1 230 ? -26.464 -31.058 16.209 1.00 74.00 230 LEU A CA 1
ATOM 1788 C C . LEU A 1 230 ? -27.375 -30.753 17.402 1.00 74.00 230 LEU A C 1
ATOM 1790 O O . LEU A 1 230 ? -27.321 -31.535 18.375 1.00 74.00 230 LEU A O 1
#

InterPro domains:
  IPR011527 ABC transporter type 1, transmembrane domain [PF00664] (104-209)
  IPR011527 ABC transporter type 1, transmembrane domain [PS50929] (89-204)
  IPR036640 ABC transporter type 1, transmembrane domain superfamily [G3DSA:1.20.1560.10] (41-229)
  IPR036640 ABC transporter type 1, transmembrane domain superfamily [SSF90123] (61-221)
  IPR039421 Type 1 protein exporter [PTHR43394] (101-222)

Sequence (230 aa):
MAQVNSGEESWAMAISKNTEDEERSIEDEFVIPDFLQEDKIVFSSPEENVSKEPPKSSLLQVMHLNKPEWPYIFIACVCSIVMGAAMPVLALLFGSLIQVSLVYTITLTGEKLTLRLRRMLFAAMLRQEIAWFDEKANSSGALCARLSGDVSQVQGATGQRLSIIIQSIATFLLAVGLAMYYEWRLGLVGLAFSPVIMAAQYYFIVVQSGELLNKREAMEQAIQVNKSLL

Foldseek 3Di:
DDPDPPPPVVVVVVVVVVVVVVVVVVVVPDDDPPPPDDPDDDDDDDDDDPPPDPDPDDVVNVVVVVVVCVVVVVVVVVVVVVVVVVVVVVCVVVVVVVVVVLLVVLLVVLVVVLVVQLVVLVVVVVPDDPVVCVDPCNPPVNSVCCSVPVSVVSSVCRRPVVVVVVVVVVVVCVVLVVLCVPDVPVSVVVVVCVVVVVVVVVVVVVVVVVVVVVVVVVVVVVVVVVVVVD

Organism: NCBI:txid170555

Radius of gyration: 43.64 Å; chains: 1; bounding box: 76×89×115 Å

pLDDT: mean 82.08, std 17.85, range [35.09, 96.69]

Secondary structure (DSSP, 8-state):
---STTTHHHHHHHHHHHHHHHHHHHHTT----GGG----------S-----------HHH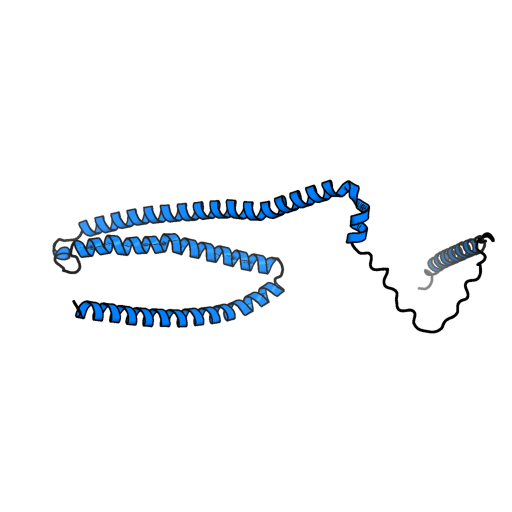HHTT-GGGHHHHHHHHHHHHHHHHHHHHHHHHHHHHHHHHHHHHHHHHHHHHHHHHHHHHHHHHHTS-HHHHTSGGG-HHHHHHHHHHHHHHHHHIIIIIHHHHHHHHHHHHHHHHHHHHH-HHHHHHHHHHHHHHHHHHHHHHHHHHHHHHHHHHHHHHHHHHHHHT-